Protein AF-B3SEN7-F1 (afdb_monomer)

Solvent-accessible surface area (backbone atoms only — not comparable to full-atom values): 19399 Å² total; per-residue (Å²): 117,46,40,30,26,32,48,42,78,46,77,48,80,46,79,55,97,94,40,78,49,44,39,40,34,33,37,35,24,83,62,35,46,72,67,45,46,48,50,36,53,53,52,49,51,54,52,29,54,77,57,69,62,62,43,35,40,34,51,28,28,64,99,47,55,49,70,70,64,54,64,73,35,88,87,54,85,45,80,36,90,50,53,73,87,76,94,72,83,87,79,84,85,88,82,61,77,74,45,24,33,40,24,46,44,91,91,61,65,42,78,40,85,50,67,71,43,56,80,69,40,38,29,39,29,21,35,37,41,39,58,55,57,39,34,37,40,37,40,24,76,66,34,49,71,66,16,52,55,49,47,54,52,49,55,47,44,51,20,45,69,79,41,69,56,67,31,46,79,42,79,37,46,77,95,52,92,74,60,62,65,55,27,48,74,48,71,64,59,60,79,90,59,43,40,53,45,83,79,55,77,82,76,72,65,72,70,72,57,52,45,40,30,44,38,41,52,87,86,77,52,84,43,81,45,77,54,81,71,76,80,43,44,53,85,73,63,51,49,59,30,32,31,40,40,36,48,74,56,55,42,35,36,32,40,35,21,77,62,33,52,71,67,56,65,71,40,44,68,57,51,51,51,52,47,33,60,75,71,69,34,61,92,60,44,31,40,35,41,31,35,61,95,56,68,49,74,79,65,52,70,69,32,83,54,73,80,89,70,86,76,86,73,86,72,84,90,74,81,94,77,82,94,73,85,84,80,85,78,84,84,129

Mean predicted aligned error: 15.46 Å

Radius of gyration: 22.1 Å; Cα contacts (8 Å, |Δi|>4): 556; chains: 1; bounding box: 64×53×53 Å

Foldseek 3Di:
DEELQAKDWDWDWDADPNDIAIEIEIEHHVNHDPVRSVVSLVVSLVVCVVVVVRYKYKYHYVVLGDPVVQVVPPPGDDYDYDDPDDPDDDDDPQDDDWWKWWWDDDPDTDIDTDQLALLVAELATWMWICPRLEIEIEHRANYDPVRSVVSVVVSVCCCCPVVVVRHDYHYHYPPDDDCQVVCVSSPRDDPVSHHYPVNDDPDPVQLVPWWKWWWDCVVVRTDIHTDPDPDAAPVVDDLATWMWTDRPLQEIEIEHHPNYDPCRSSCSVVVVQVVCVVVVHDNSRMYMYAYDVRDDPVVCVSHDDDDPDPDPDDDDDDDDDDPDDDDDDDDD

Organism: Trichoplax adhaerens (NCBI:txid10228)

Secondary structure (DSSP, 8-state):
-EETT-EEEEEEEEEETTEEEEEEEEEE-TT--HHHHHHHHHHHHHHHHHTTT-SEEEEEETT---HHHHHT-TT---EES--S--SS-PPPTT----EEEEEE-SSS-EEEEE-SSGGG-BTTSEEEEEETTEEEEEE-TT--HHHHHHHHHHHHHIIIIISTT-SEEEEE-TTSS-THHHHHHHTS--GGGSBPGGGS-SSSGGGTTEEEEEEE-TTSS-EEEEE--SS--GGGS-TTSEEEEEETTTEEEEEE-TT--HHHHHHHHHHHHHHHHHTT--TT-EEEEEETT---HHHHTTSS---------PPPP---------------

Nearest PDB structures (foldseek):
  5a1k-assembly2_B  TM=5.837E-01  e=8.366E-34  Homo sapiens
  8vkh-assembly1_G  TM=3.901E-01  e=1.152E-34  Homo sapiens
  8viz-assembly1_G  TM=3.725E-01  e=1.248E-35  Homo sapiens
  1j72-assembly1_A  TM=3.381E-01  e=2.020E-32  Homo sapiens
  7c2h-assembly1_G  TM=4.185E-01  e=7.754E-15  Candidatus Thorarchaeota archaeon SMTZ1-83

InterPro domains:
  IPR007122 Villin/Gelsolin [PR00597] (23-41)
  IPR007122 Villin/Gelsolin [PR00597] (56-76)
  IPR007122 Villin/Gelsolin [PR00597] (109-129)
  IPR007122 Villin/Gelsolin [PR00597] (235-257)
  IPR007122 Villin/Gelsolin [PR00597] (264-283)
  IPR007122 Villin/Gelsolin [PTHR11977] (1-309)
  IPR007122 Villin/Gelsolin [SM00262] (1-76)
  IPR007122 Villin/Gelsolin [SM00262] (96-189)
  IPR007122 Villin/Gelsolin [SM00262] (211-306)
  IPR007123 Gelsolin-like domain [PF00626] (2-70)
  IPR007123 Gelsolin-like domain [PF00626] (114-179)
  IPR007123 Gelsolin-like domain [PF00626] (225-299)
  IPR023827 Peptidase S8, subtilisin, Asp-active site [PS00136] (169-179)
  IPR029006 ADF-H/Gelsolin-like domain superfamily [G3DSA:3.40.20.10] (1-96)
  IPR029006 ADF-H/Gelsolin-like domain superfamily [G3DSA:3.40.20.10] (97-195)
  IPR029006 ADF-H/Gelsolin-like domain superfamily [G3DSA:3.40.20.10] (202-315)

pLDDT: mean 76.21, std 17.95, range [24.56, 96.25]

Structure (mmCIF, N/CA/C/O backbone):
data_AF-B3SEN7-F1
#
_entry.id   AF-B3SEN7-F1
#
loop_
_atom_site.group_PDB
_atom_site.id
_atom_site.type_symbol
_atom_site.label_atom_id
_atom_site.label_alt_id
_atom_site.label_comp_id
_atom_site.label_asym_id
_atom_site.label_entity_id
_atom_site.label_seq_id
_atom_site.pdbx_PDB_ins_code
_atom_site.Cartn_x
_atom_site.Cartn_y
_atom_site.Cartn_z
_atom_site.occupancy
_atom_site.B_iso_or_equiv
_atom_site.auth_seq_id
_atom_site.auth_comp_id
_atom_site.auth_asym_id
_atom_site.auth_atom_id
_atom_site.pdbx_PDB_model_num
ATOM 1 N N . LYS A 1 1 ? -13.254 4.290 -13.357 1.00 61.66 1 LYS A N 1
ATOM 2 C CA . LYS A 1 1 ? -12.376 5.106 -14.226 1.00 61.66 1 LYS A CA 1
ATOM 3 C C . LYS A 1 1 ? -11.726 6.107 -13.297 1.00 61.66 1 LYS A C 1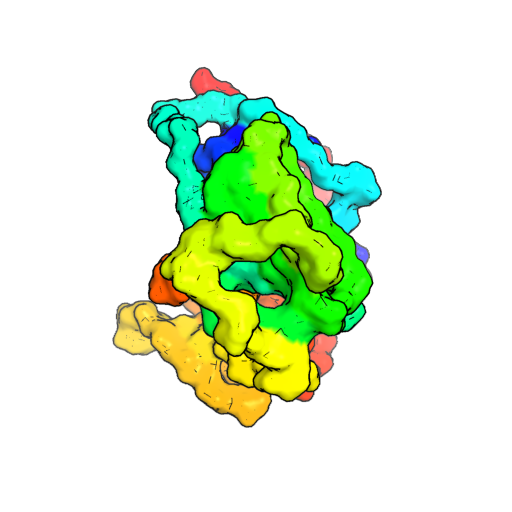
ATOM 5 O O . LYS A 1 1 ? -12.476 6.678 -12.518 1.00 61.66 1 LYS A O 1
ATOM 10 N N . PHE A 1 2 ? -10.409 6.234 -13.335 1.00 74.12 2 PHE A N 1
ATOM 11 C CA . PHE A 1 2 ? -9.639 7.106 -12.450 1.00 74.12 2 PHE A CA 1
ATOM 12 C C . PHE A 1 2 ? -8.657 7.891 -13.304 1.00 74.12 2 PHE A C 1
ATOM 14 O O . PHE A 1 2 ? -8.024 7.305 -14.181 1.00 74.12 2 PHE A O 1
ATOM 21 N N . HIS A 1 3 ? -8.576 9.194 -13.092 1.00 75.81 3 HIS A N 1
ATOM 22 C CA . HIS A 1 3 ? -7.588 10.038 -13.743 1.00 75.81 3 HIS A CA 1
ATOM 23 C C . HIS A 1 3 ? -6.258 9.932 -12.991 1.00 75.81 3 HIS A C 1
ATOM 25 O O . HIS A 1 3 ? -6.241 10.027 -11.767 1.00 75.81 3 HIS A O 1
ATOM 31 N N . ASN A 1 4 ? -5.155 9.686 -13.699 1.00 76.06 4 ASN A N 1
ATOM 32 C CA . ASN A 1 4 ? -3.843 9.497 -13.071 1.00 76.06 4 ASN A CA 1
ATOM 33 C C . ASN A 1 4 ? -3.279 10.787 -12.460 1.00 76.06 4 ASN A C 1
ATOM 35 O O . ASN A 1 4 ? -2.351 10.729 -11.655 1.00 76.06 4 ASN A O 1
ATOM 39 N N . GLY A 1 5 ? -3.813 11.941 -12.854 1.00 79.12 5 GLY A N 1
ATOM 40 C CA . GLY A 1 5 ? -3.498 13.248 -12.298 1.00 79.12 5 GLY A CA 1
ATOM 41 C C . GLY A 1 5 ? -4.293 13.616 -11.053 1.00 79.12 5 GLY A C 1
ATOM 42 O O . GLY A 1 5 ? -3.976 14.650 -10.501 1.00 79.12 5 GLY A O 1
ATOM 43 N N . ASP A 1 6 ? -5.253 12.797 -10.606 1.00 85.50 6 ASP A N 1
ATOM 44 C CA . ASP A 1 6 ? -6.178 13.141 -9.517 1.00 85.50 6 ASP A CA 1
ATOM 45 C C . ASP A 1 6 ? -6.043 12.197 -8.306 1.00 85.50 6 ASP A C 1
ATOM 47 O O . ASP A 1 6 ? -5.509 11.084 -8.391 1.00 85.50 6 ASP A O 1
ATOM 51 N N . SER A 1 7 ? -6.651 12.601 -7.188 1.00 92.62 7 SER A N 1
ATOM 52 C CA . SER A 1 7 ? -6.902 11.757 -6.015 1.00 92.62 7 SER A CA 1
ATOM 53 C C . SER A 1 7 ? -8.405 11.538 -5.784 1.00 92.62 7 SER A C 1
ATOM 55 O O . SER A 1 7 ? -9.220 12.435 -5.985 1.00 92.62 7 SER A O 1
ATOM 57 N N . TYR A 1 8 ? -8.796 10.341 -5.336 1.00 93.19 8 TYR A N 1
ATOM 58 C CA . TYR A 1 8 ? -10.201 9.938 -5.171 1.00 93.19 8 TYR A CA 1
ATOM 59 C C . TYR A 1 8 ? -10.463 9.360 -3.786 1.00 93.19 8 TYR A C 1
ATOM 61 O O . TYR A 1 8 ? -9.606 8.694 -3.219 1.00 93.19 8 TYR A O 1
ATOM 69 N N . ILE A 1 9 ? -11.689 9.510 -3.282 1.00 96.12 9 ILE A N 1
ATOM 70 C CA . ILE A 1 9 ? -12.173 8.803 -2.087 1.00 96.12 9 ILE A CA 1
ATOM 71 C C . ILE A 1 9 ? -13.334 7.899 -2.497 1.00 96.12 9 ILE A C 1
ATOM 73 O O . ILE A 1 9 ? -14.293 8.332 -3.133 1.00 96.12 9 ILE A O 1
ATOM 77 N N . CYS A 1 10 ? -13.244 6.624 -2.139 1.00 95.00 10 CYS A N 1
ATOM 78 C CA . CYS A 1 10 ? -14.209 5.581 -2.450 1.00 95.00 10 CYS A CA 1
ATOM 79 C C . CYS A 1 10 ? -14.701 4.939 -1.152 1.00 95.00 10 CYS A C 1
ATOM 81 O O . CYS A 1 10 ? -13.933 4.289 -0.446 1.00 95.00 10 CYS A O 1
ATOM 83 N N . LEU A 1 11 ? -15.996 5.066 -0.860 1.00 95.69 11 LEU A N 1
ATOM 84 C CA . LEU A 1 11 ? -16.620 4.421 0.292 1.00 95.69 11 LEU A CA 1
ATOM 85 C C . LEU A 1 11 ? -17.383 3.163 -0.138 1.00 95.69 11 LEU A C 1
ATOM 87 O O . LEU A 1 11 ? -18.357 3.234 -0.888 1.00 95.69 11 LEU A O 1
ATOM 91 N N . SER A 1 12 ? -16.990 2.009 0.396 1.00 93.69 12 SER A N 1
ATOM 92 C CA . SER A 1 12 ? -17.755 0.765 0.297 1.00 93.69 12 SER A CA 1
ATOM 93 C C . SER A 1 12 ? -18.569 0.566 1.573 1.00 93.69 12 SER A C 1
ATOM 95 O O . SER A 1 12 ? -18.017 0.486 2.668 1.00 93.69 12 SER A O 1
ATOM 97 N N . THR A 1 13 ? -19.890 0.445 1.430 1.00 92.75 13 THR A N 1
ATOM 98 C CA . THR A 1 13 ? -20.811 0.152 2.537 1.00 92.75 13 THR A CA 1
ATOM 99 C C . THR A 1 13 ? -21.379 -1.251 2.377 1.00 92.75 13 THR A C 1
ATOM 101 O O . THR A 1 13 ? -21.951 -1.585 1.338 1.00 92.75 13 THR A O 1
ATOM 104 N N . LYS A 1 14 ? -21.271 -2.075 3.419 1.00 88.25 14 LYS A N 1
ATOM 105 C CA . LYS A 1 14 ? -21.885 -3.409 3.477 1.00 88.25 14 LYS A CA 1
ATOM 106 C C . LYS A 1 14 ? -22.870 -3.474 4.633 1.00 88.25 14 LYS A C 1
ATOM 108 O O . LYS A 1 14 ? -22.601 -2.953 5.709 1.00 88.25 14 LYS A O 1
ATOM 113 N N . LYS A 1 15 ? -24.005 -4.140 4.412 1.00 89.50 15 LYS A N 1
ATOM 114 C CA . LYS A 1 15 ? -25.014 -4.406 5.442 1.00 89.50 15 LYS A CA 1
ATOM 115 C C . LYS A 1 15 ? -25.025 -5.895 5.770 1.00 89.50 15 LYS A C 1
ATOM 117 O O . LYS A 1 15 ? -25.285 -6.711 4.890 1.00 89.50 15 LYS A O 1
ATOM 122 N N . GLN A 1 16 ? -24.790 -6.244 7.030 1.00 82.06 16 GLN A N 1
ATOM 123 C CA . GLN A 1 16 ? -24.867 -7.616 7.533 1.00 82.06 16 GLN A CA 1
ATOM 124 C C . GLN A 1 16 ? -25.592 -7.619 8.881 1.00 82.06 16 GLN A C 1
ATOM 126 O O . GLN A 1 16 ? -25.258 -6.833 9.760 1.00 82.06 16 GLN A O 1
ATOM 131 N N . ASN A 1 17 ? -26.607 -8.474 9.049 1.00 81.88 17 ASN A N 1
ATOM 132 C CA . ASN A 1 17 ? -27.386 -8.594 10.295 1.00 81.88 17 ASN A CA 1
ATOM 133 C C . ASN A 1 17 ? -27.889 -7.243 10.847 1.00 81.88 17 ASN A C 1
ATOM 135 O O . ASN A 1 17 ? -27.812 -6.974 12.041 1.00 81.88 17 ASN A O 1
ATOM 139 N N . ASN A 1 18 ? -28.382 -6.373 9.958 1.00 83.06 18 ASN A N 1
ATOM 140 C CA . ASN A 1 18 ? -28.825 -5.006 10.270 1.00 83.06 18 ASN A CA 1
ATOM 141 C C . ASN A 1 18 ? -27.743 -4.041 10.799 1.00 83.06 18 ASN A C 1
ATOM 143 O O . ASN A 1 18 ? -28.067 -2.904 11.131 1.00 83.06 18 ASN A O 1
ATOM 147 N N . LYS A 1 19 ? -26.472 -4.449 10.796 1.00 81.69 19 LYS A N 1
ATOM 148 C CA . LYS A 1 19 ? -25.312 -3.598 11.066 1.00 81.69 19 LYS A CA 1
ATOM 149 C C . LYS A 1 19 ? -24.664 -3.172 9.748 1.00 81.69 19 LYS A C 1
ATOM 151 O O . LYS A 1 19 ? -24.614 -3.951 8.793 1.00 81.69 19 LYS A O 1
ATOM 156 N N . LEU A 1 20 ? -24.195 -1.930 9.694 1.00 88.56 20 LEU A N 1
ATOM 157 C CA . LEU A 1 20 ? -23.397 -1.419 8.585 1.00 88.56 20 LEU A CA 1
ATOM 158 C C . LEU A 1 20 ? -21.909 -1.554 8.918 1.00 88.56 20 LEU A C 1
ATOM 160 O O . LEU A 1 20 ? -21.507 -1.397 10.070 1.00 88.56 20 LEU A O 1
ATOM 164 N N . SER A 1 21 ? -21.111 -1.866 7.906 1.00 86.50 21 SER A N 1
ATOM 165 C CA . SER A 1 21 ? -19.651 -1.835 7.955 1.00 86.50 21 SER A CA 1
ATOM 166 C C . SER A 1 21 ? -19.134 -1.061 6.754 1.00 86.50 21 SER A C 1
ATOM 168 O O . SER A 1 21 ? -19.665 -1.222 5.648 1.00 86.50 21 SER A O 1
ATOM 170 N N . TRP A 1 22 ? -18.084 -0.280 6.970 1.00 93.12 22 TRP A N 1
ATOM 171 C CA . TRP A 1 22 ? -17.554 0.652 5.987 1.00 93.12 22 TRP A CA 1
ATOM 172 C C . TRP A 1 22 ? -16.078 0.394 5.726 1.00 93.12 22 TRP A C 1
ATOM 174 O O . TRP A 1 22 ? -15.307 0.125 6.645 1.00 93.12 22 TRP A O 1
ATOM 184 N N . ASP A 1 23 ? -15.705 0.509 4.461 1.00 93.44 23 ASP A N 1
ATOM 185 C CA . ASP A 1 23 ? -14.326 0.534 4.003 1.00 93.44 23 ASP A CA 1
ATOM 186 C C . ASP A 1 23 ? -14.128 1.841 3.226 1.00 93.44 23 ASP A C 1
ATOM 188 O O . ASP A 1 23 ? -14.798 2.046 2.208 1.00 93.44 23 ASP A O 1
ATOM 192 N N . ILE A 1 24 ? -13.257 2.730 3.709 1.00 96.25 24 ILE A N 1
ATOM 193 C CA . ILE A 1 24 ? -12.899 3.971 3.012 1.00 96.25 24 ILE A CA 1
ATOM 194 C C . ILE A 1 24 ? -11.560 3.756 2.319 1.00 96.25 24 ILE A C 1
ATOM 196 O O . ILE A 1 24 ? -10.556 3.472 2.962 1.00 96.25 24 ILE A O 1
ATOM 200 N N . HIS A 1 25 ? -11.538 3.906 1.006 1.00 95.88 25 HIS A N 1
ATOM 201 C CA . HIS A 1 25 ? -10.328 3.834 0.202 1.00 95.88 25 HIS A CA 1
ATOM 202 C C . HIS A 1 25 ? -10.030 5.232 -0.320 1.00 95.88 25 HIS A C 1
ATOM 204 O O . HIS A 1 25 ? -10.888 5.807 -0.988 1.00 95.88 25 HIS A O 1
ATOM 210 N N . PHE A 1 26 ? -8.846 5.773 -0.058 1.00 95.50 26 PHE A N 1
ATOM 211 C CA . PHE A 1 26 ? -8.380 6.954 -0.777 1.00 95.50 26 PHE A CA 1
ATOM 212 C C . PHE A 1 26 ? -7.305 6.535 -1.762 1.00 95.50 26 PHE A C 1
ATOM 214 O O . PHE A 1 26 ? -6.301 5.926 -1.397 1.00 95.50 26 PHE A O 1
ATOM 221 N N . TRP A 1 27 ? -7.585 6.799 -3.028 1.00 94.00 27 TRP A N 1
ATOM 222 C CA . TRP A 1 27 ? -6.777 6.401 -4.160 1.00 94.00 27 TRP A CA 1
ATOM 223 C C . TRP A 1 27 ? -5.981 7.595 -4.659 1.00 94.00 27 TRP A C 1
ATOM 225 O O . TRP A 1 27 ? -6.553 8.666 -4.863 1.00 94.00 27 TRP A O 1
ATOM 235 N N . LEU A 1 28 ? -4.680 7.405 -4.844 1.00 91.62 28 LEU A N 1
ATOM 236 C CA . LEU A 1 28 ? -3.752 8.433 -5.295 1.00 91.62 28 LEU A CA 1
ATOM 237 C C . LEU A 1 28 ? -3.238 8.069 -6.688 1.00 91.62 28 LEU A C 1
ATOM 239 O O . LEU A 1 28 ? -2.615 7.014 -6.865 1.00 91.62 28 LEU A O 1
ATOM 243 N N . GLY A 1 29 ? -3.501 8.944 -7.657 1.00 83.38 29 GLY A N 1
ATOM 244 C CA . GLY A 1 29 ? -2.992 8.807 -9.015 1.00 83.38 29 GLY A CA 1
ATOM 245 C C . GLY A 1 29 ? -1.475 8.916 -9.073 1.00 83.38 29 GLY A C 1
ATOM 246 O O . GLY A 1 29 ? -0.849 9.575 -8.247 1.00 83.38 29 GLY A O 1
ATOM 247 N N . GLU A 1 30 ? -0.865 8.278 -10.067 1.00 81.44 30 GLU A N 1
ATOM 248 C CA . GLU A 1 30 ? 0.593 8.274 -10.254 1.00 81.44 30 GLU A CA 1
ATOM 249 C C . GLU A 1 30 ? 1.179 9.690 -10.381 1.00 81.44 30 GLU A C 1
ATOM 251 O O . GLU A 1 30 ? 2.304 9.952 -9.958 1.00 81.44 30 GLU A O 1
ATOM 256 N N . THR A 1 31 ? 0.402 10.611 -10.953 1.00 78.69 31 THR A N 1
ATOM 257 C CA . THR A 1 31 ? 0.787 12.006 -11.190 1.00 78.69 31 THR A CA 1
ATOM 258 C C . THR A 1 31 ? -0.021 13.007 -10.365 1.00 78.69 31 THR A C 1
ATOM 260 O O . THR A 1 31 ? 0.074 14.202 -10.640 1.00 78.69 31 THR A O 1
ATOM 263 N N . THR A 1 32 ? -0.795 12.546 -9.371 1.00 85.56 32 THR A N 1
ATOM 264 C CA . THR A 1 32 ? -1.547 13.446 -8.482 1.00 85.56 32 THR A CA 1
ATOM 265 C C . THR A 1 32 ? -0.604 14.370 -7.728 1.00 85.56 32 THR A C 1
ATOM 267 O O . THR A 1 32 ? 0.513 13.990 -7.347 1.00 85.56 32 THR A O 1
ATOM 270 N N . SER A 1 33 ? -1.035 15.610 -7.536 1.00 80.50 33 SER A N 1
ATOM 271 C CA . SER A 1 33 ? -0.226 16.596 -6.838 1.00 80.50 33 SER A CA 1
ATOM 272 C C . SER A 1 33 ? -0.237 16.353 -5.323 1.00 80.50 33 SER A C 1
ATOM 274 O O . SER A 1 33 ? -1.089 15.660 -4.762 1.00 80.50 33 SER A O 1
ATOM 276 N N . GLN A 1 34 ? 0.747 16.923 -4.623 1.00 79.38 34 GLN A N 1
ATOM 277 C CA . GLN A 1 34 ? 0.864 16.756 -3.173 1.00 79.38 34 GLN A CA 1
ATOM 278 C C . GLN A 1 34 ? -0.336 17.356 -2.420 1.00 79.38 34 GLN A C 1
ATOM 280 O O . GLN A 1 34 ? -0.755 16.805 -1.403 1.00 79.38 34 GLN A O 1
ATOM 285 N N . ASP A 1 35 ? -0.880 18.472 -2.906 1.00 77.75 35 ASP A N 1
ATOM 286 C CA . ASP A 1 35 ? -2.074 19.109 -2.354 1.00 77.75 35 ASP A CA 1
ATOM 287 C C . ASP A 1 35 ? -3.313 18.224 -2.516 1.00 77.75 35 ASP A C 1
ATOM 289 O O . ASP A 1 35 ? -4.020 18.009 -1.536 1.00 77.75 35 ASP A O 1
ATOM 293 N N . GLU A 1 36 ? -3.534 17.623 -3.685 1.00 83.00 36 GLU A N 1
ATOM 294 C CA . GLU A 1 36 ? -4.656 16.704 -3.901 1.00 83.00 36 GLU A CA 1
ATOM 295 C C . GLU A 1 36 ? -4.549 15.441 -3.049 1.00 83.00 36 GLU A C 1
ATOM 297 O O . GLU A 1 36 ? -5.525 15.041 -2.408 1.00 83.00 36 GLU A O 1
ATOM 302 N N . ALA A 1 37 ? -3.356 14.843 -2.976 1.00 86.62 37 ALA A N 1
ATOM 303 C CA . ALA A 1 37 ? -3.111 13.695 -2.112 1.00 86.62 37 ALA A CA 1
ATOM 304 C C . ALA A 1 37 ? -3.345 14.041 -0.632 1.00 86.62 37 ALA A C 1
ATOM 306 O O . ALA A 1 37 ? -3.957 13.263 0.107 1.00 86.62 37 ALA A O 1
ATOM 307 N N . GLY A 1 38 ? -2.897 15.226 -0.203 1.00 86.06 38 GLY A N 1
ATOM 308 C CA . GLY A 1 38 ? -3.128 15.746 1.143 1.00 86.06 38 GLY A CA 1
ATOM 309 C C . GLY A 1 38 ? -4.611 15.977 1.434 1.00 86.06 38 GLY A C 1
ATOM 310 O O . GLY A 1 38 ? -5.098 15.578 2.493 1.00 86.06 38 GLY A O 1
ATOM 311 N N . VAL A 1 39 ? -5.353 16.549 0.483 1.00 87.50 39 VAL A N 1
ATOM 312 C CA . VAL A 1 39 ? -6.803 16.762 0.593 1.00 87.50 39 VAL A CA 1
ATOM 313 C C . VAL A 1 39 ? -7.545 15.430 0.663 1.00 87.50 39 VAL A C 1
ATOM 315 O O . VAL A 1 39 ? -8.417 15.280 1.517 1.00 87.50 39 VAL A O 1
ATOM 318 N N . ALA A 1 40 ? -7.194 14.441 -0.161 1.00 90.19 40 ALA A N 1
ATOM 319 C CA . ALA A 1 40 ? -7.824 13.122 -0.123 1.00 90.19 40 ALA A CA 1
ATOM 320 C C . ALA A 1 40 ? -7.597 12.408 1.220 1.00 90.19 40 ALA A C 1
ATOM 322 O O . ALA A 1 40 ? -8.535 11.825 1.774 1.00 90.19 40 ALA A O 1
ATOM 323 N N . ALA A 1 41 ? -6.388 12.503 1.782 1.00 86.81 41 ALA A N 1
ATOM 324 C CA . ALA A 1 41 ? -6.088 11.978 3.112 1.00 86.81 41 ALA A CA 1
ATOM 325 C C . ALA A 1 41 ? -6.885 12.713 4.206 1.00 86.81 41 ALA A C 1
ATOM 327 O O . ALA A 1 41 ? -7.559 12.074 5.013 1.00 86.81 41 ALA A O 1
ATOM 328 N N . TYR A 1 42 ? -6.885 14.049 4.195 1.00 86.94 42 TYR A N 1
ATOM 329 C CA . TYR A 1 42 ? -7.623 14.865 5.165 1.00 86.94 42 TYR A CA 1
ATOM 330 C C . TYR A 1 42 ? -9.135 14.596 5.123 1.00 86.94 42 TYR A C 1
ATOM 332 O O . TYR A 1 42 ? -9.761 14.339 6.150 1.00 86.94 42 TYR A O 1
ATOM 340 N N . LYS A 1 43 ? -9.724 14.570 3.924 1.00 92.00 43 LYS A N 1
ATOM 341 C CA . LYS A 1 43 ? -11.151 14.279 3.725 1.00 92.00 43 LYS A CA 1
ATOM 342 C C . LYS A 1 43 ? -11.525 12.844 4.091 1.00 92.00 43 LYS A C 1
ATOM 344 O O . LYS A 1 43 ? -12.661 12.596 4.483 1.00 92.00 43 LYS A O 1
ATOM 349 N N . THR A 1 44 ? -10.583 11.907 4.012 1.00 92.38 44 THR A N 1
ATOM 350 C CA . THR A 1 44 ? -10.789 10.534 4.494 1.00 92.38 44 THR A CA 1
ATOM 351 C C . THR A 1 44 ? -10.917 10.486 6.010 1.00 92.38 44 THR A C 1
ATOM 353 O O . THR A 1 44 ? -11.794 9.786 6.513 1.00 92.38 44 THR A O 1
ATOM 356 N N . VAL A 1 45 ? -10.101 11.259 6.732 1.00 87.81 45 VAL A N 1
ATOM 357 C CA . VAL A 1 45 ? -10.215 11.398 8.192 1.00 87.81 45 VAL A CA 1
ATOM 358 C C . VAL A 1 45 ? -11.546 12.048 8.570 1.00 87.81 45 VAL A C 1
ATOM 360 O O . VAL A 1 45 ? -12.258 11.515 9.415 1.00 87.81 45 VAL A O 1
ATOM 363 N N . GLU A 1 46 ? -11.940 13.130 7.894 1.00 89.88 46 GLU A N 1
ATOM 364 C CA . GLU A 1 46 ? -13.235 13.787 8.136 1.00 89.88 46 GLU A CA 1
ATOM 365 C C . GLU A 1 46 ? -14.414 12.818 7.911 1.00 89.88 46 GLU A C 1
ATOM 367 O O . GLU A 1 46 ? -15.344 12.747 8.716 1.00 89.88 46 GLU A O 1
ATOM 372 N N . LEU A 1 47 ? -14.362 12.004 6.849 1.00 91.81 47 LEU A N 1
ATOM 373 C CA . LEU A 1 47 ? -15.374 10.979 6.582 1.00 91.81 47 LEU A CA 1
ATOM 374 C C . LEU A 1 47 ? -15.380 9.856 7.638 1.00 91.81 47 LEU A C 1
ATOM 376 O O . LEU A 1 47 ? -16.453 9.365 7.993 1.00 91.81 47 LEU A O 1
ATOM 380 N N . ASP A 1 48 ? -14.215 9.443 8.141 1.00 88.00 48 ASP A N 1
ATOM 381 C CA . ASP A 1 48 ? -14.090 8.465 9.233 1.00 88.00 48 ASP A CA 1
ATOM 382 C C . ASP A 1 48 ? -14.771 8.968 10.508 1.00 88.00 48 ASP A C 1
ATOM 384 O O . ASP A 1 48 ? -15.566 8.242 11.109 1.00 88.00 48 ASP A O 1
ATOM 388 N N . GLU A 1 49 ? -14.523 10.225 10.878 1.00 87.75 49 GLU A N 1
ATOM 389 C CA . GLU A 1 49 ? -15.123 10.879 12.045 1.00 87.75 49 GLU A CA 1
ATOM 390 C C . GLU A 1 49 ? -16.648 10.977 11.921 1.00 87.75 49 GLU A C 1
ATOM 392 O O . GLU A 1 49 ? -17.369 10.616 12.857 1.00 87.75 49 GLU A O 1
ATOM 397 N N . LEU A 1 50 ? -17.159 11.362 10.745 1.00 89.25 50 LEU A N 1
ATOM 398 C CA . LEU A 1 50 ? -18.600 11.389 10.459 1.00 89.25 50 LEU A CA 1
ATOM 399 C C . LEU A 1 50 ? -19.258 10.005 10.577 1.00 89.25 50 LEU A C 1
ATOM 401 O O . LEU A 1 50 ? -20.438 9.900 10.919 1.00 89.25 50 LEU A O 1
ATOM 405 N N . LEU A 1 51 ? -18.499 8.937 10.321 1.00 88.25 51 LEU A N 1
ATOM 406 C CA . LEU A 1 51 ? -18.930 7.545 10.475 1.00 88.25 51 LEU A CA 1
ATOM 407 C C . LEU A 1 51 ? -18.575 6.963 11.856 1.00 88.25 51 LEU A C 1
ATOM 409 O O . LEU A 1 51 ? -18.631 5.746 12.058 1.00 88.25 51 LEU A O 1
ATOM 413 N N . GLY A 1 52 ? -18.236 7.823 12.821 1.00 84.12 52 GLY A N 1
ATOM 414 C CA . GLY A 1 52 ? -17.985 7.456 14.213 1.00 84.12 52 GLY A CA 1
ATOM 415 C C . GLY A 1 52 ? -16.704 6.648 14.416 1.00 84.12 52 GLY A C 1
ATOM 416 O O . GLY A 1 52 ? -16.664 5.795 15.302 1.00 84.12 52 GLY A O 1
ATOM 417 N N . GLY A 1 53 ? -15.699 6.840 13.560 1.00 81.94 53 GLY A N 1
ATOM 418 C CA . GLY A 1 53 ? -14.397 6.170 13.637 1.00 81.94 53 GLY A CA 1
ATOM 419 C C . GLY A 1 53 ? -14.443 4.657 13.415 1.00 81.94 53 GLY A C 1
ATOM 420 O O . GLY A 1 53 ? -13.485 3.961 13.727 1.00 81.94 53 GLY A O 1
ATOM 421 N N . SER A 1 54 ? -15.577 4.138 12.936 1.00 84.38 54 SER A N 1
ATOM 422 C CA . SER A 1 54 ? -15.814 2.714 12.672 1.00 84.38 54 SER A CA 1
ATOM 423 C C . SER A 1 54 ? -15.277 2.167 11.332 1.00 84.38 54 SER A C 1
ATOM 425 O O . SER A 1 54 ? -15.136 0.944 11.227 1.00 84.38 54 SER A O 1
ATOM 427 N N . PRO A 1 55 ? -15.043 2.974 10.276 1.00 90.75 55 PRO A N 1
ATOM 428 C CA . PRO A 1 55 ? -14.507 2.461 9.016 1.00 90.75 55 PRO A CA 1
ATOM 429 C C . PRO A 1 55 ? -13.073 1.914 9.102 1.00 90.75 55 PRO A C 1
ATOM 431 O O . PRO A 1 55 ? -12.231 2.396 9.856 1.00 90.75 55 PRO A O 1
ATOM 434 N N . VAL A 1 56 ? -12.768 0.936 8.243 1.00 89.69 56 VAL A N 1
ATOM 435 C CA . VAL A 1 56 ? -11.380 0.555 7.924 1.00 89.69 56 VAL A CA 1
ATOM 436 C C . VAL A 1 56 ? -10.904 1.447 6.780 1.00 89.69 56 VAL A C 1
ATOM 438 O O . VAL A 1 56 ? -11.623 1.588 5.787 1.00 89.69 56 VAL A O 1
ATOM 441 N N . GLN A 1 57 ? -9.718 2.045 6.902 1.00 94.25 57 GLN A N 1
ATOM 442 C CA . GLN A 1 57 ? -9.185 2.955 5.883 1.00 94.25 57 GLN A CA 1
ATOM 443 C C . GLN A 1 57 ? -8.054 2.295 5.095 1.00 94.25 57 GLN A C 1
ATOM 445 O O . GLN A 1 57 ? -7.207 1.611 5.669 1.00 94.25 57 GLN A O 1
ATOM 450 N N . TYR A 1 58 ? -8.021 2.533 3.788 1.00 91.88 58 TYR A N 1
ATOM 451 C CA . TYR A 1 58 ? -7.028 1.978 2.875 1.00 91.88 58 TYR A CA 1
ATOM 452 C C . TYR A 1 58 ? -6.413 3.102 2.047 1.00 91.88 58 TYR A C 1
ATOM 454 O O . TYR A 1 58 ? -7.135 3.869 1.402 1.00 91.88 58 TYR A O 1
ATOM 462 N N . ARG A 1 59 ? -5.082 3.171 2.047 1.00 94.38 59 ARG A N 1
ATOM 463 C CA . ARG A 1 59 ? -4.317 3.993 1.109 1.00 94.38 59 ARG A CA 1
ATOM 464 C C . ARG A 1 59 ? -4.055 3.178 -0.147 1.00 94.38 59 ARG A C 1
ATOM 466 O O . ARG A 1 59 ? -3.280 2.224 -0.105 1.00 94.38 59 ARG A O 1
ATOM 473 N N . GLU A 1 60 ? -4.683 3.573 -1.243 1.00 91.00 60 GLU A N 1
ATOM 474 C CA . GLU A 1 60 ? -4.556 2.916 -2.540 1.00 91.00 60 GLU A CA 1
ATOM 475 C C . GLU A 1 60 ? -3.668 3.763 -3.452 1.00 91.00 60 GLU A C 1
ATOM 477 O O . GLU A 1 60 ? -3.888 4.961 -3.613 1.00 91.00 60 GLU A O 1
ATOM 482 N N . ILE A 1 61 ? -2.644 3.157 -4.040 1.00 84.88 61 ILE A N 1
ATOM 483 C CA . ILE A 1 61 ? -1.745 3.830 -4.980 1.00 84.88 61 ILE A CA 1
ATOM 484 C C . ILE A 1 61 ? -1.998 3.236 -6.357 1.00 84.88 61 ILE A C 1
ATOM 486 O O . ILE A 1 61 ? -2.122 2.015 -6.466 1.00 84.88 61 ILE A O 1
ATOM 490 N N . GLN A 1 62 ? -2.086 4.079 -7.390 1.00 80.50 62 GLN A N 1
ATOM 491 C CA . GLN A 1 62 ? -2.260 3.623 -8.770 1.00 80.50 62 GLN A CA 1
ATOM 492 C C . GLN A 1 62 ? -1.291 2.477 -9.106 1.00 80.50 62 GLN A C 1
ATOM 494 O O . GLN A 1 62 ? -0.105 2.558 -8.790 1.00 80.50 62 GLN A O 1
ATOM 499 N N . ASN A 1 63 ? -1.804 1.423 -9.752 1.00 75.06 63 ASN A N 1
ATOM 500 C CA . ASN A 1 63 ? -1.086 0.186 -10.117 1.00 75.06 63 ASN A CA 1
ATOM 501 C C . ASN A 1 63 ? -0.683 -0.722 -8.936 1.00 75.06 63 ASN A C 1
ATOM 503 O O . ASN A 1 63 ? -0.210 -1.841 -9.150 1.00 75.06 63 ASN A O 1
ATOM 507 N N . HIS A 1 64 ? -0.898 -0.281 -7.698 1.00 76.94 64 HIS A N 1
ATOM 508 C CA . HIS A 1 64 ? -0.568 -0.996 -6.465 1.00 76.94 64 HIS A CA 1
ATOM 509 C C . HIS A 1 64 ? -1.779 -1.107 -5.532 1.00 76.94 64 HIS A C 1
ATOM 511 O O . HIS A 1 64 ? -1.638 -1.193 -4.313 1.00 76.94 64 HIS A O 1
ATOM 517 N N . GLU A 1 65 ? -2.989 -1.098 -6.085 1.00 83.31 65 GLU A N 1
ATOM 518 C CA . GLU A 1 65 ? -4.202 -1.144 -5.286 1.00 83.31 65 GLU A CA 1
ATOM 519 C C . GLU A 1 65 ? -4.391 -2.497 -4.600 1.00 83.31 65 GLU A C 1
ATOM 521 O O . GLU A 1 65 ? -4.107 -3.579 -5.135 1.00 83.31 65 GLU A O 1
ATOM 526 N N . SER A 1 66 ? -4.973 -2.444 -3.408 1.00 78.94 66 SER A N 1
ATOM 527 C CA . SER A 1 66 ? -5.358 -3.617 -2.657 1.00 78.94 66 SER A CA 1
ATOM 528 C C . SER A 1 66 ? -6.337 -4.471 -3.463 1.00 78.94 66 SER A C 1
ATOM 530 O O . SER A 1 66 ? -7.229 -3.999 -4.178 1.00 78.94 66 SER A O 1
ATOM 532 N N . ARG A 1 67 ? -6.253 -5.791 -3.279 1.00 76.44 67 ARG A N 1
ATOM 533 C CA . ARG A 1 67 ? -7.221 -6.722 -3.886 1.00 76.44 67 ARG A CA 1
ATOM 534 C C . ARG A 1 67 ? -8.652 -6.400 -3.499 1.00 76.44 67 ARG A C 1
ATOM 536 O O . ARG A 1 67 ? -9.575 -6.679 -4.260 1.00 76.44 67 ARG A O 1
ATOM 543 N N . LYS A 1 68 ? -8.831 -5.852 -2.298 1.00 83.44 68 LYS A N 1
ATOM 544 C CA . LYS A 1 68 ? -10.133 -5.455 -1.792 1.00 83.44 68 LYS A CA 1
ATOM 545 C C . LYS A 1 68 ? -10.708 -4.321 -2.635 1.00 83.44 68 LYS A C 1
ATOM 547 O O . LYS A 1 68 ? -11.831 -4.471 -3.109 1.00 83.44 68 LYS A O 1
ATOM 552 N N . PHE A 1 69 ? -9.930 -3.275 -2.900 1.00 87.38 69 PHE A N 1
ATOM 553 C CA . PHE A 1 69 ? -10.333 -2.186 -3.786 1.00 87.38 69 PHE A CA 1
ATOM 554 C C . PHE A 1 69 ? -10.643 -2.682 -5.200 1.00 87.38 69 PHE A C 1
ATOM 556 O O . PHE A 1 69 ? -11.740 -2.459 -5.715 1.00 87.38 69 PHE A O 1
ATOM 563 N N . LEU A 1 70 ? -9.726 -3.451 -5.795 1.00 78.19 70 LEU A N 1
ATOM 564 C CA . LEU A 1 70 ? -9.904 -4.005 -7.141 1.00 78.19 70 LEU A CA 1
ATOM 565 C C . LEU A 1 70 ? -11.155 -4.894 -7.248 1.00 78.19 70 LEU A C 1
ATOM 567 O O . LEU A 1 70 ? -11.835 -4.881 -8.274 1.00 78.19 70 LEU A O 1
ATOM 571 N N . SER A 1 71 ? -11.517 -5.618 -6.179 1.00 81.94 71 SER A N 1
ATOM 572 C CA . SER A 1 71 ? -12.699 -6.493 -6.160 1.00 81.94 71 SER A CA 1
ATOM 573 C C . SER A 1 71 ? -14.029 -5.757 -6.363 1.00 81.94 71 SER A C 1
ATOM 575 O O . SER A 1 71 ? -15.011 -6.377 -6.779 1.00 81.94 71 SER A O 1
ATOM 577 N N . TYR A 1 72 ? -14.082 -4.445 -6.108 1.00 84.81 72 TYR A N 1
ATOM 578 C CA . TYR A 1 72 ? -15.292 -3.648 -6.319 1.00 84.81 72 TYR A CA 1
ATOM 579 C C . TYR A 1 72 ? -15.563 -3.372 -7.801 1.00 84.81 72 TYR A C 1
ATOM 581 O O . TYR A 1 72 ? -16.714 -3.184 -8.203 1.00 84.81 72 TYR A O 1
ATOM 589 N N . PHE A 1 73 ? -14.527 -3.405 -8.639 1.00 77.81 73 PHE A N 1
ATOM 590 C CA . PHE A 1 73 ? -14.611 -3.074 -10.055 1.00 77.81 73 PHE A CA 1
ATOM 591 C C . PHE A 1 73 ? -14.568 -4.353 -10.895 1.00 77.81 73 PHE A C 1
ATOM 593 O O . PHE A 1 73 ? -13.528 -4.749 -11.408 1.00 77.81 73 PHE A O 1
ATOM 600 N N . LYS A 1 74 ? -15.725 -5.006 -11.082 1.00 63.41 74 LYS A N 1
ATOM 601 C CA . LYS A 1 74 ? -15.835 -6.295 -11.808 1.00 63.41 74 LYS A CA 1
ATOM 602 C C . LYS A 1 74 ? -15.257 -6.290 -13.230 1.00 63.41 74 LYS A C 1
ATOM 604 O O . LYS A 1 74 ? -14.903 -7.342 -13.745 1.00 63.41 74 LYS A O 1
ATOM 609 N N . GLN A 1 75 ? -15.207 -5.123 -13.871 1.00 49.88 75 GLN A N 1
ATOM 610 C CA . GLN A 1 75 ? -14.662 -4.934 -15.222 1.00 49.88 75 GLN A CA 1
ATOM 611 C C . GLN A 1 75 ? -13.210 -4.423 -15.211 1.00 49.88 75 GLN A C 1
ATOM 613 O O . GLN A 1 75 ? -12.703 -4.002 -16.251 1.00 49.88 75 GLN A O 1
ATOM 618 N N . GLY A 1 76 ? -12.567 -4.425 -14.043 1.00 47.56 76 GLY A N 1
ATOM 619 C CA . GLY A 1 76 ? -11.263 -3.825 -13.812 1.00 47.56 76 GLY A CA 1
ATOM 620 C C . GLY A 1 76 ? -11.324 -2.314 -13.592 1.00 47.56 76 GLY A C 1
ATOM 621 O O . GLY A 1 76 ? -12.316 -1.636 -13.890 1.00 47.56 76 GLY A O 1
ATOM 622 N N . VAL A 1 77 ? -10.227 -1.788 -13.057 1.00 61.09 77 VAL A N 1
ATOM 623 C CA . VAL A 1 77 ? -9.968 -0.353 -12.971 1.00 61.09 77 VAL A CA 1
ATOM 624 C C . VAL A 1 77 ? -9.427 0.117 -14.327 1.00 61.09 77 VAL A C 1
ATOM 626 O O . VAL A 1 77 ? -8.734 -0.620 -15.019 1.00 61.09 77 VAL A O 1
ATOM 629 N N . ARG A 1 78 ? -9.806 1.326 -14.752 1.00 55.94 78 ARG A N 1
ATOM 630 C CA . ARG A 1 78 ? -9.288 1.955 -15.977 1.00 55.94 78 ARG A CA 1
ATOM 631 C C . ARG A 1 78 ? -8.691 3.300 -15.613 1.00 55.94 78 ARG A C 1
ATOM 633 O O . ARG A 1 78 ? -9.433 4.126 -15.067 1.00 55.94 78 ARG A O 1
ATOM 640 N N . TYR A 1 79 ? -7.425 3.496 -15.956 1.00 64.94 79 TYR A N 1
ATOM 641 C CA . TYR A 1 79 ? -6.726 4.762 -15.786 1.00 64.94 79 TYR A CA 1
ATOM 642 C C . TYR A 1 79 ? -6.914 5.642 -17.017 1.00 64.94 79 TYR A C 1
ATOM 644 O O . TYR A 1 79 ? -6.993 5.150 -18.145 1.00 64.94 79 TYR A O 1
ATOM 652 N N . ILE A 1 80 ? -7.059 6.936 -16.782 1.00 58.62 80 ILE A N 1
ATOM 653 C CA . ILE A 1 80 ? -7.209 7.962 -17.806 1.00 58.62 80 ILE A CA 1
ATOM 654 C C . ILE A 1 80 ? -6.088 8.966 -17.576 1.00 58.62 80 ILE A C 1
ATOM 656 O O . ILE A 1 80 ? -5.875 9.390 -16.446 1.00 58.62 80 ILE A O 1
ATOM 660 N N . GLU A 1 81 ? -5.363 9.327 -18.628 1.00 59.59 81 GLU A N 1
ATOM 661 C CA . GLU A 1 81 ? -4.334 10.359 -18.517 1.00 59.59 81 GLU A CA 1
ATOM 662 C C . GLU A 1 81 ? -4.948 11.738 -18.239 1.00 59.59 81 GLU A C 1
ATOM 664 O O . GLU A 1 81 ? -6.022 12.075 -18.750 1.00 59.59 81 GLU A O 1
ATOM 669 N N . GLY A 1 82 ? -4.233 12.549 -17.462 1.00 65.19 82 GLY A N 1
ATOM 670 C CA . GLY A 1 82 ? -4.657 13.890 -17.072 1.00 65.19 82 GLY A CA 1
ATOM 671 C C . GLY A 1 82 ? -5.448 13.876 -15.770 1.00 65.19 82 GLY A C 1
ATOM 672 O O . GLY A 1 82 ? -5.420 12.896 -15.035 1.00 65.19 82 GLY A O 1
ATOM 673 N N . GLY A 1 83 ? -6.137 14.975 -15.496 1.00 65.81 83 GLY A N 1
ATOM 674 C CA . GLY A 1 83 ? -6.810 15.253 -14.233 1.00 65.81 83 GLY A CA 1
ATOM 675 C C . GLY A 1 83 ? -7.218 16.722 -14.177 1.00 65.81 83 GLY A C 1
ATOM 676 O O . GLY A 1 83 ? -7.056 17.442 -15.171 1.00 65.81 83 GLY A O 1
ATOM 677 N N . VAL A 1 84 ? -7.744 17.170 -13.045 1.00 69.06 84 VAL A N 1
ATOM 678 C CA . VAL A 1 84 ? -7.959 18.594 -12.779 1.00 69.06 84 VAL A CA 1
ATOM 679 C C . VAL A 1 84 ? -6.585 19.271 -12.684 1.00 69.06 84 VAL A C 1
ATOM 681 O O . VAL A 1 84 ? -5.657 18.750 -12.073 1.00 69.06 84 VAL A O 1
ATOM 684 N N . GLU A 1 85 ? -6.397 20.412 -13.354 1.00 54.91 85 GLU A N 1
ATOM 685 C CA . GLU A 1 85 ? -5.108 21.115 -13.316 1.00 54.91 85 GLU A CA 1
ATOM 686 C C . GLU A 1 85 ? -4.846 21.685 -11.911 1.00 54.91 85 GLU A C 1
ATOM 688 O O . GLU A 1 85 ? -5.402 22.714 -11.527 1.00 54.91 85 GLU A O 1
ATOM 693 N N . SER A 1 86 ? -3.968 21.028 -11.149 1.00 49.25 86 SER A N 1
ATOM 694 C CA . SER A 1 86 ? -3.419 21.555 -9.894 1.00 49.25 86 SER A CA 1
ATOM 695 C C . SER A 1 86 ? -2.532 22.791 -10.129 1.00 49.25 86 SER A C 1
ATOM 697 O O . SER A 1 86 ? -1.734 22.869 -11.069 1.00 49.25 86 SER A O 1
ATOM 699 N N . GLY A 1 87 ? -2.647 23.763 -9.218 1.00 45.88 87 GLY A N 1
ATOM 700 C CA . GLY A 1 87 ? -1.967 25.059 -9.233 1.00 45.88 87 GLY A CA 1
ATOM 701 C C . GLY A 1 87 ? -0.481 25.075 -8.846 1.00 45.88 87 GLY A C 1
ATOM 702 O O . GLY A 1 87 ? 0.067 26.171 -8.730 1.00 45.88 87 GLY A O 1
ATOM 703 N N . PHE A 1 88 ? 0.219 23.944 -8.660 1.00 35.19 88 PHE A N 1
ATOM 704 C CA . PHE A 1 88 ? 1.662 23.970 -8.353 1.00 35.19 88 PHE A CA 1
ATOM 705 C C . PHE A 1 88 ? 2.508 22.852 -9.008 1.00 35.19 88 PHE A C 1
ATOM 707 O O . PHE A 1 88 ? 2.364 21.671 -8.732 1.00 35.19 88 PHE A O 1
ATOM 714 N N . LYS A 1 89 ? 3.513 23.314 -9.778 1.00 38.59 89 LYS A N 1
ATOM 715 C CA . LYS A 1 89 ? 4.738 22.662 -10.314 1.00 38.59 89 LYS A CA 1
ATOM 716 C C . LYS A 1 89 ? 4.629 21.473 -11.297 1.00 38.59 89 LYS A C 1
ATOM 718 O O . LYS A 1 89 ? 4.179 20.380 -10.996 1.00 38.59 89 LYS A O 1
ATOM 723 N N . LYS A 1 90 ? 5.294 21.670 -12.449 1.00 37.03 90 LYS A N 1
ATOM 724 C CA . LYS A 1 90 ? 5.678 20.655 -13.450 1.00 37.03 90 LYS A CA 1
ATOM 725 C C . LYS A 1 90 ? 6.680 19.633 -12.888 1.00 37.03 90 LYS A C 1
ATOM 727 O O . LYS A 1 90 ? 7.774 20.012 -12.468 1.00 37.03 90 LYS A O 1
ATOM 732 N N . VAL A 1 91 ? 6.353 18.346 -13.006 1.00 45.62 91 VAL A N 1
ATOM 733 C CA . VAL A 1 91 ? 7.268 17.210 -12.784 1.00 45.62 91 VAL A CA 1
ATOM 734 C C . VAL A 1 91 ? 8.289 17.112 -13.930 1.00 45.62 91 VAL A C 1
ATOM 736 O O . VAL A 1 91 ? 7.935 17.226 -15.108 1.00 45.62 91 VAL A O 1
ATOM 739 N N . GLN A 1 92 ? 9.569 16.901 -13.599 1.00 40.62 92 GLN A N 1
ATOM 740 C CA . GLN A 1 92 ? 10.626 16.643 -14.585 1.00 40.62 92 GLN A CA 1
ATOM 741 C C . GLN A 1 92 ? 10.444 15.247 -15.194 1.00 40.62 92 GLN A C 1
ATOM 743 O O . GLN A 1 92 ? 10.527 14.233 -14.509 1.00 40.62 92 GLN A O 1
ATOM 748 N N . ARG A 1 93 ? 10.192 15.197 -16.503 1.00 49.22 93 ARG A N 1
ATOM 749 C CA . ARG A 1 93 ? 10.017 13.952 -17.260 1.00 49.22 93 ARG A CA 1
ATOM 750 C C . ARG A 1 93 ? 11.379 13.296 -17.532 1.00 49.22 93 ARG A C 1
ATOM 752 O O . ARG A 1 93 ? 12.263 13.958 -18.067 1.00 49.22 93 ARG A O 1
ATOM 759 N N . GLY A 1 94 ? 11.504 11.989 -17.277 1.00 55.09 94 GLY A N 1
ATOM 760 C CA . GLY A 1 94 ? 12.577 11.150 -17.838 1.00 55.09 94 GLY A CA 1
ATOM 761 C C . GLY A 1 94 ? 13.704 10.705 -16.898 1.00 55.09 94 GLY A C 1
ATOM 762 O O . GLY A 1 94 ? 14.688 10.164 -17.399 1.00 55.09 94 GLY A O 1
ATOM 763 N N . VAL A 1 95 ? 13.575 10.890 -15.581 1.00 58.62 95 VAL A N 1
ATOM 764 C CA . VAL A 1 95 ? 14.485 10.283 -14.593 1.00 58.62 95 VAL A CA 1
ATOM 765 C C . VAL A 1 95 ? 13.814 9.032 -14.026 1.00 58.62 95 VAL A C 1
ATOM 767 O O . VAL A 1 95 ? 12.749 9.132 -13.427 1.00 58.62 95 VAL A O 1
ATOM 770 N N . TYR A 1 96 ? 14.420 7.863 -14.242 1.00 69.19 96 TYR A N 1
ATOM 771 C CA . TYR A 1 96 ? 13.951 6.585 -13.703 1.00 69.19 96 TYR A CA 1
ATOM 772 C C . TYR A 1 96 ? 15.014 6.031 -12.759 1.00 69.19 96 TYR A C 1
ATOM 774 O O . TYR A 1 96 ? 16.179 5.912 -13.140 1.00 69.19 96 TYR A O 1
ATOM 782 N N . GLU A 1 97 ? 14.619 5.719 -11.531 1.00 72.19 97 GLU A N 1
ATOM 783 C CA . GLU A 1 97 ? 15.492 5.055 -10.565 1.00 72.19 97 GLU A CA 1
ATOM 784 C C . GLU A 1 97 ? 15.607 3.568 -10.895 1.00 72.19 97 GLU A C 1
ATOM 786 O O . GLU A 1 97 ? 14.607 2.917 -11.195 1.00 72.19 97 GLU A O 1
ATOM 791 N N . LYS A 1 98 ? 16.824 3.026 -10.803 1.00 83.19 98 LYS A N 1
ATOM 792 C CA . LYS A 1 98 ? 17.077 1.601 -11.019 1.00 83.19 98 LYS A CA 1
ATOM 793 C C . LYS A 1 98 ? 16.548 0.782 -9.842 1.00 83.19 98 LYS A C 1
ATOM 795 O O . LYS A 1 98 ? 16.891 1.079 -8.698 1.00 83.19 98 LYS A O 1
ATOM 800 N N . LYS A 1 99 ? 15.741 -0.248 -10.112 1.00 83.00 99 LYS A N 1
ATOM 801 C CA . LYS A 1 99 ? 15.096 -1.091 -9.085 1.00 83.00 99 LYS A CA 1
ATOM 802 C C . LYS A 1 99 ? 15.124 -2.562 -9.479 1.00 83.00 99 LYS A C 1
ATOM 804 O O . LYS A 1 99 ? 15.034 -2.883 -10.661 1.00 83.00 99 LYS A O 1
ATOM 809 N N . LEU A 1 100 ? 15.223 -3.451 -8.492 1.00 83.75 100 LEU A N 1
ATOM 810 C CA . LEU A 1 100 ? 15.120 -4.895 -8.686 1.00 83.75 100 LEU A CA 1
ATOM 811 C C . LEU A 1 100 ? 13.902 -5.419 -7.927 1.00 83.75 100 LEU A C 1
ATOM 813 O O . LEU A 1 100 ? 13.737 -5.154 -6.738 1.00 83.75 100 LEU A O 1
ATOM 817 N N . PHE A 1 101 ? 13.062 -6.181 -8.617 1.00 75.25 101 PHE A N 1
ATOM 818 C CA . PHE A 1 101 ? 11.893 -6.827 -8.045 1.00 75.25 101 PHE A CA 1
ATOM 819 C C . PHE A 1 101 ? 12.085 -8.337 -8.003 1.00 75.25 101 PHE A C 1
ATOM 821 O O . PHE A 1 101 ? 12.511 -8.921 -8.991 1.00 75.25 101 PHE A O 1
ATOM 828 N N . HIS A 1 102 ? 11.724 -8.976 -6.897 1.00 80.88 102 HIS A N 1
ATOM 829 C CA . HIS A 1 102 ? 11.692 -10.425 -6.714 1.00 80.88 102 HIS A CA 1
ATOM 830 C C . HIS A 1 102 ? 10.249 -10.921 -6.775 1.00 80.88 102 HIS A C 1
ATOM 832 O O . HIS A 1 102 ? 9.376 -10.394 -6.094 1.00 80.88 102 HIS A O 1
ATOM 838 N N . ILE A 1 103 ? 9.983 -11.922 -7.604 1.00 78.50 103 ILE A N 1
ATOM 839 C CA . ILE A 1 103 ? 8.667 -12.492 -7.871 1.00 78.50 103 ILE A CA 1
ATOM 840 C C . ILE A 1 103 ? 8.667 -13.945 -7.396 1.00 78.50 103 ILE A C 1
ATOM 842 O O . ILE A 1 103 ? 9.254 -14.813 -8.042 1.00 78.50 103 ILE A O 1
ATOM 846 N N . LYS A 1 104 ? 7.969 -14.211 -6.286 1.00 77.00 104 LYS A N 1
ATOM 847 C CA . LYS A 1 104 ? 7.941 -15.526 -5.623 1.00 77.00 104 LYS A CA 1
ATOM 848 C C . LYS A 1 104 ? 6.547 -15.895 -5.127 1.00 77.00 104 LYS A C 1
ATOM 850 O O . LYS A 1 104 ? 5.828 -15.062 -4.566 1.00 77.00 104 LYS A O 1
ATOM 855 N N . GLY A 1 105 ? 6.157 -17.158 -5.280 1.00 61.22 105 GLY A N 1
ATOM 856 C CA . GLY A 1 105 ? 4.994 -17.744 -4.617 1.00 61.22 105 GLY A CA 1
ATOM 857 C C . GLY A 1 105 ? 4.340 -18.915 -5.358 1.00 61.22 105 GLY A C 1
ATOM 858 O O . GLY A 1 105 ? 4.134 -18.901 -6.567 1.00 61.22 105 GLY A O 1
ATOM 859 N N . LYS A 1 106 ? 3.895 -19.920 -4.589 1.00 58.88 106 LYS A N 1
ATOM 860 C CA . LYS A 1 106 ? 3.285 -21.159 -5.114 1.00 58.88 106 LYS A CA 1
ATOM 861 C C . LYS A 1 106 ? 1.834 -20.999 -5.580 1.00 58.88 106 LYS A C 1
ATOM 863 O O . LYS A 1 106 ? 1.485 -21.341 -6.702 1.00 58.88 106 LYS A O 1
ATOM 868 N N . ARG A 1 107 ? 0.962 -20.519 -4.687 1.00 50.62 107 ARG A N 1
ATOM 869 C CA . ARG A 1 107 ? -0.464 -20.234 -4.971 1.00 50.62 107 ARG A CA 1
ATOM 870 C C . ARG A 1 107 ? -0.732 -18.745 -5.123 1.00 50.62 107 ARG A C 1
ATOM 872 O O . ARG A 1 107 ? -1.685 -18.346 -5.781 1.00 50.62 107 ARG A O 1
ATOM 879 N N . LEU A 1 108 ? 0.099 -17.942 -4.467 1.00 48.84 108 LEU A N 1
ATOM 880 C CA . LEU A 1 108 ? -0.023 -16.504 -4.420 1.00 48.84 108 LEU A CA 1
ATOM 881 C C . LEU A 1 108 ? 1.331 -15.885 -4.717 1.00 48.84 108 LEU A C 1
ATOM 883 O O . LEU A 1 108 ? 2.156 -15.747 -3.817 1.00 48.84 108 LEU A O 1
ATOM 887 N N . VAL A 1 109 ? 1.546 -15.557 -5.986 1.00 54.69 109 VAL A N 1
ATOM 888 C CA . VAL A 1 109 ? 2.766 -14.891 -6.425 1.00 54.69 109 VAL A CA 1
ATOM 889 C C . VAL A 1 109 ? 2.766 -13.464 -5.885 1.00 54.69 109 VAL A C 1
ATOM 891 O O . VAL A 1 109 ? 1.794 -12.725 -6.068 1.00 54.69 109 VAL A O 1
ATOM 894 N N . ARG A 1 110 ? 3.836 -13.110 -5.181 1.00 51.16 110 ARG A N 1
ATOM 895 C CA . ARG A 1 110 ? 4.085 -11.791 -4.598 1.00 51.16 110 ARG A CA 1
ATOM 896 C C . ARG A 1 110 ? 5.300 -11.165 -5.269 1.00 51.16 110 ARG A C 1
ATOM 898 O O . ARG A 1 110 ? 6.124 -11.883 -5.826 1.00 51.16 110 ARG A O 1
ATOM 905 N N . ILE A 1 111 ? 5.364 -9.840 -5.225 1.00 61.59 111 ILE A N 1
ATOM 906 C CA . ILE A 1 111 ? 6.435 -9.029 -5.803 1.00 61.59 111 ILE A CA 1
ATOM 907 C C . ILE A 1 111 ? 7.064 -8.256 -4.644 1.00 61.59 111 ILE A C 1
ATOM 909 O O . ILE A 1 111 ? 6.331 -7.633 -3.880 1.00 61.59 111 ILE A O 1
ATOM 913 N N . TYR A 1 112 ? 8.382 -8.314 -4.504 1.00 57.91 112 TYR A N 1
ATOM 914 C CA . TYR A 1 112 ? 9.154 -7.647 -3.455 1.00 57.91 112 TYR A CA 1
ATOM 915 C C . TYR A 1 112 ? 10.167 -6.716 -4.112 1.00 57.91 112 TYR A C 1
ATOM 917 O O . TYR A 1 112 ? 10.777 -7.115 -5.097 1.00 57.91 112 TYR A O 1
ATOM 925 N N . SER A 1 113 ? 10.389 -5.512 -3.588 1.00 64.81 113 SER A N 1
ATOM 926 C CA . SER A 1 113 ? 11.574 -4.734 -3.976 1.00 64.81 113 SER A CA 1
ATOM 927 C C . SER A 1 113 ? 12.776 -5.271 -3.205 1.00 64.81 113 SER A C 1
ATOM 929 O O . SER A 1 113 ? 12.698 -5.429 -1.990 1.00 64.81 113 SER A O 1
ATOM 931 N N . VAL A 1 114 ? 13.876 -5.552 -3.892 1.00 69.56 114 VAL A N 1
ATOM 932 C CA . VAL A 1 114 ? 15.110 -6.087 -3.300 1.00 69.56 114 VAL A CA 1
ATOM 933 C C . VAL A 1 114 ? 16.307 -5.241 -3.724 1.00 69.56 114 VAL A C 1
ATOM 935 O O . VAL A 1 114 ? 16.212 -4.419 -4.639 1.00 69.56 114 VAL A O 1
ATOM 938 N N . GLU A 1 115 ? 17.440 -5.417 -3.045 1.00 74.69 115 GLU A N 1
ATOM 939 C CA . GLU A 1 115 ? 18.681 -4.735 -3.410 1.00 74.69 115 GLU A CA 1
ATOM 940 C C . GLU A 1 115 ? 19.078 -5.093 -4.849 1.00 74.69 115 GLU A C 1
ATOM 942 O O . GLU A 1 115 ? 19.000 -6.258 -5.248 1.00 74.69 115 GLU A O 1
ATOM 947 N N . VAL A 1 116 ? 19.514 -4.095 -5.626 1.00 82.38 116 VAL A N 1
ATOM 948 C CA . VAL A 1 116 ? 20.020 -4.274 -6.995 1.00 82.38 116 VAL A CA 1
ATOM 949 C C . VAL A 1 116 ? 21.409 -4.912 -6.930 1.00 82.38 116 VAL A C 1
ATOM 951 O O . VAL A 1 116 ? 22.430 -4.241 -7.054 1.00 82.38 116 VAL A O 1
ATOM 954 N N . ASN A 1 117 ? 21.433 -6.216 -6.674 1.00 84.44 117 ASN A N 1
ATOM 955 C CA . ASN A 1 117 ? 22.637 -7.008 -6.470 1.00 84.44 117 ASN A CA 1
ATOM 956 C C . ASN A 1 117 ? 22.402 -8.447 -6.949 1.00 84.44 117 ASN A C 1
ATOM 958 O O . ASN A 1 117 ? 21.282 -8.957 -6.883 1.00 84.44 117 ASN A O 1
ATOM 962 N N . VAL A 1 118 ? 23.456 -9.124 -7.408 1.00 87.25 118 VAL A N 1
ATOM 963 C CA . VAL A 1 118 ? 23.388 -10.541 -7.795 1.00 87.25 118 VAL A CA 1
ATOM 964 C C . VAL A 1 118 ? 23.038 -11.458 -6.626 1.00 87.25 118 VAL A C 1
ATOM 966 O O . VAL A 1 118 ? 22.369 -12.464 -6.831 1.00 87.25 118 VAL A O 1
ATOM 969 N N . THR A 1 119 ? 23.412 -11.088 -5.399 1.00 86.12 119 THR A N 1
ATOM 970 C CA . THR A 1 119 ? 23.118 -11.869 -4.186 1.00 86.12 119 THR A CA 1
ATOM 971 C C . THR A 1 119 ? 21.627 -11.929 -3.855 1.00 86.12 119 THR A C 1
ATOM 973 O O . THR A 1 119 ? 21.206 -12.807 -3.105 1.00 86.12 119 THR A O 1
ATOM 976 N N . SER A 1 120 ? 20.821 -11.030 -4.429 1.00 83.50 120 SER A N 1
ATOM 977 C CA . SER A 1 120 ? 19.360 -11.060 -4.325 1.00 83.50 120 SER A CA 1
ATOM 978 C C . SER A 1 120 ? 18.727 -12.135 -5.218 1.00 83.50 120 SER A C 1
ATOM 980 O O . SER A 1 120 ? 17.585 -12.521 -4.976 1.00 83.50 120 SER A O 1
ATOM 982 N N . LEU A 1 121 ? 19.426 -12.598 -6.263 1.00 90.31 121 LEU A N 1
ATOM 983 C CA . LEU A 1 121 ? 18.897 -13.528 -7.262 1.00 90.31 121 LEU A CA 1
ATOM 984 C C . LEU A 1 121 ? 18.984 -14.982 -6.791 1.00 90.31 121 LEU A C 1
ATOM 986 O O . LEU A 1 121 ? 19.952 -15.387 -6.146 1.00 90.31 121 LEU A O 1
ATOM 990 N N . ASN A 1 122 ? 18.003 -15.793 -7.190 1.00 90.44 122 ASN A N 1
ATOM 991 C CA . ASN A 1 122 ? 18.050 -17.242 -7.017 1.00 90.44 122 ASN A CA 1
ATOM 992 C C . ASN A 1 122 ? 17.344 -17.985 -8.153 1.00 90.44 122 ASN A C 1
ATOM 994 O O . ASN A 1 122 ? 16.319 -17.521 -8.650 1.00 90.44 122 ASN A O 1
ATOM 998 N N . ASP A 1 123 ? 17.852 -19.159 -8.520 1.00 89.50 123 ASP A N 1
ATOM 999 C CA . ASP A 1 123 ? 17.369 -19.981 -9.641 1.00 89.50 123 ASP A CA 1
ATOM 1000 C C . ASP A 1 123 ? 15.922 -20.484 -9.499 1.00 89.50 123 ASP A C 1
ATOM 1002 O O . ASP A 1 123 ? 15.318 -20.886 -10.494 1.00 89.50 123 ASP A O 1
ATOM 1006 N N . GLY A 1 124 ? 15.342 -20.426 -8.299 1.00 89.94 124 GLY A N 1
ATOM 1007 C CA . GLY A 1 124 ? 13.991 -20.904 -8.006 1.00 89.94 124 GLY A CA 1
ATOM 1008 C C . GLY A 1 124 ? 12.872 -19.892 -8.238 1.00 89.94 124 GLY A C 1
ATOM 1009 O O . GLY A 1 124 ? 11.710 -20.274 -8.144 1.00 89.94 124 GLY A O 1
ATOM 1010 N N . ASP A 1 125 ? 13.180 -18.628 -8.538 1.00 90.75 125 ASP A N 1
ATOM 1011 C CA . ASP A 1 125 ? 12.191 -17.545 -8.604 1.00 90.75 125 ASP A CA 1
ATOM 1012 C C . ASP A 1 125 ? 12.357 -16.676 -9.869 1.00 90.75 125 ASP A C 1
ATOM 1014 O O . ASP A 1 125 ? 13.233 -16.896 -10.706 1.00 90.75 125 ASP A O 1
ATOM 1018 N N . CYS A 1 126 ? 11.482 -15.685 -10.058 1.00 91.75 126 CYS A N 1
ATOM 1019 C CA . CYS A 1 126 ? 11.608 -14.701 -11.139 1.00 91.75 126 CYS A CA 1
ATOM 1020 C C . CYS A 1 126 ? 11.995 -13.331 -10.581 1.00 91.75 126 CYS A C 1
ATOM 1022 O O . CYS A 1 126 ? 11.662 -13.003 -9.447 1.00 91.75 126 CYS A O 1
ATOM 1024 N N . PHE A 1 127 ? 12.671 -12.509 -11.378 1.00 92.69 127 PHE A N 1
ATOM 1025 C CA . PHE A 1 127 ? 13.117 -11.177 -10.986 1.00 92.69 127 PHE A CA 1
ATOM 1026 C C . PHE A 1 127 ? 12.933 -10.171 -12.125 1.00 92.69 127 PHE A C 1
ATOM 1028 O O . PHE A 1 127 ? 13.034 -10.526 -13.297 1.00 92.69 127 PHE A O 1
ATOM 1035 N N . ILE A 1 128 ? 12.667 -8.906 -11.799 1.00 89.75 128 ILE A N 1
ATOM 1036 C CA . ILE A 1 128 ? 12.571 -7.819 -12.780 1.00 89.75 128 ILE A CA 1
ATOM 1037 C C . ILE A 1 128 ? 13.553 -6.719 -12.411 1.00 89.75 128 ILE A C 1
ATOM 1039 O O . ILE A 1 128 ? 13.385 -6.069 -11.386 1.00 89.75 128 ILE A O 1
ATOM 1043 N N . LEU A 1 129 ? 14.550 -6.484 -13.260 1.00 93.12 129 LEU A N 1
ATOM 1044 C CA . LEU A 1 129 ? 15.415 -5.311 -13.173 1.00 93.12 129 LEU A CA 1
ATOM 1045 C C . LEU A 1 129 ? 14.824 -4.197 -14.037 1.00 93.12 129 LEU A C 1
ATOM 1047 O O . LEU A 1 129 ? 14.831 -4.282 -15.269 1.00 93.12 129 LEU A O 1
ATOM 1051 N N . ASP A 1 130 ? 14.327 -3.153 -13.386 1.00 86.75 130 ASP A N 1
ATOM 1052 C CA . ASP A 1 130 ? 13.934 -1.907 -14.028 1.00 86.75 130 ASP A CA 1
ATOM 1053 C C . ASP A 1 130 ? 15.152 -0.985 -14.142 1.00 86.75 130 ASP A C 1
ATOM 1055 O O . ASP A 1 130 ? 15.654 -0.458 -13.150 1.00 86.75 130 ASP A O 1
ATOM 1059 N N . ASP A 1 131 ? 15.631 -0.811 -15.371 1.00 91.19 131 ASP A N 1
ATOM 1060 C CA . ASP A 1 131 ? 16.728 0.077 -15.762 1.00 91.19 131 ASP A CA 1
ATOM 1061 C C . ASP A 1 131 ? 16.186 1.180 -16.696 1.00 91.19 131 ASP A C 1
ATOM 1063 O O . ASP A 1 131 ? 16.728 1.498 -17.764 1.00 91.19 131 ASP A O 1
ATOM 1067 N N . GLY A 1 132 ? 15.020 1.732 -16.349 1.00 86.44 132 GLY A N 1
ATOM 1068 C CA . GLY A 1 132 ? 14.410 2.846 -17.064 1.00 86.44 132 GLY A CA 1
ATOM 1069 C C . GLY A 1 132 ? 13.808 2.425 -18.408 1.00 86.44 132 GLY A C 1
ATOM 1070 O O . GLY A 1 132 ? 12.729 1.847 -18.513 1.00 86.44 132 GLY A O 1
ATOM 1071 N N . LYS A 1 133 ? 14.480 2.726 -19.520 1.00 90.50 133 LYS A N 1
ATOM 1072 C CA . LYS A 1 133 ? 13.956 2.320 -20.844 1.00 90.50 133 LYS A CA 1
ATOM 1073 C C . LYS A 1 133 ? 14.201 0.843 -21.156 1.00 90.50 133 LYS A C 1
ATOM 1075 O O . LYS A 1 133 ? 13.728 0.357 -22.186 1.00 90.50 133 LYS A O 1
ATOM 1080 N N . LYS A 1 134 ? 14.938 0.135 -20.304 1.00 93.19 134 LYS A N 1
ATOM 1081 C CA . LYS A 1 134 ? 15.209 -1.295 -20.426 1.00 93.19 134 LYS A CA 1
ATOM 1082 C C . LYS A 1 134 ? 14.659 -1.988 -19.187 1.00 93.19 134 LYS A C 1
ATOM 1084 O O . LYS A 1 134 ? 14.999 -1.612 -18.075 1.00 93.19 134 LYS A O 1
ATOM 1089 N N . ILE A 1 135 ? 13.813 -2.984 -19.396 1.00 91.81 135 ILE A N 1
ATOM 1090 C CA . ILE A 1 135 ? 13.238 -3.800 -18.329 1.00 91.81 135 ILE A CA 1
ATOM 1091 C C . ILE A 1 135 ? 13.712 -5.221 -18.589 1.00 91.81 135 ILE A C 1
ATOM 1093 O O . ILE A 1 135 ? 13.428 -5.773 -19.652 1.00 91.81 135 ILE A O 1
ATOM 1097 N N . TYR A 1 136 ? 14.451 -5.813 -17.664 1.00 93.88 136 TYR A N 1
ATOM 1098 C CA . TYR A 1 136 ? 14.913 -7.191 -17.793 1.00 93.88 136 TYR A CA 1
ATOM 1099 C C . TYR A 1 136 ? 14.062 -8.085 -16.898 1.00 93.88 136 TYR A C 1
ATOM 1101 O O . TYR A 1 136 ? 13.983 -7.849 -15.700 1.00 93.88 136 TYR A O 1
ATOM 1109 N N . CYS A 1 137 ? 13.425 -9.097 -17.475 1.00 93.12 137 CYS A N 1
ATOM 1110 C CA . CYS A 1 137 ? 12.646 -10.106 -16.770 1.00 93.12 137 CYS A CA 1
ATOM 1111 C C . CYS A 1 137 ? 13.475 -11.386 -16.712 1.00 93.12 137 CYS A C 1
ATOM 1113 O O . CYS 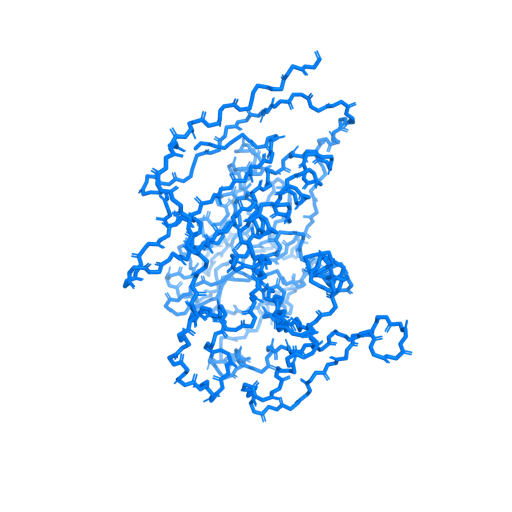A 1 137 ? 13.525 -12.133 -17.689 1.00 93.12 137 CYS A O 1
ATOM 1115 N N . TRP A 1 138 ? 14.145 -11.608 -15.590 1.00 93.00 138 TRP A N 1
ATOM 1116 C CA . TRP A 1 138 ? 14.933 -12.801 -15.336 1.00 93.00 138 TRP A CA 1
ATOM 1117 C C . TRP A 1 138 ? 14.046 -13.911 -14.774 1.00 93.00 138 TRP A C 1
ATOM 1119 O O . TRP A 1 138 ? 13.334 -13.722 -13.789 1.00 93.00 138 TRP A O 1
ATOM 1129 N N . CYS A 1 139 ? 14.074 -15.069 -15.417 1.00 92.31 139 CYS A N 1
ATOM 1130 C CA . CYS A 1 139 ? 13.345 -16.259 -15.016 1.00 92.31 139 CYS A CA 1
ATOM 1131 C C . CYS A 1 139 ? 14.367 -17.312 -14.596 1.00 92.31 139 CYS A C 1
ATOM 1133 O O . CYS A 1 139 ? 15.049 -17.876 -15.452 1.00 92.31 139 CYS A O 1
ATOM 1135 N N . GLY A 1 140 ? 14.464 -17.586 -13.295 1.00 90.25 140 GLY A N 1
ATOM 1136 C CA . GLY A 1 140 ? 15.340 -18.635 -12.789 1.00 90.25 140 GLY A CA 1
ATOM 1137 C C . GLY A 1 140 ? 14.983 -19.985 -13.402 1.00 90.25 140 GLY A C 1
ATOM 1138 O O . GLY A 1 140 ? 13.810 -20.251 -13.702 1.00 90.25 140 GLY A O 1
ATOM 1139 N N . LYS A 1 141 ? 15.983 -20.838 -13.626 1.00 88.50 141 LYS A N 1
ATOM 1140 C CA . LYS A 1 141 ? 15.799 -22.119 -14.331 1.00 88.50 141 LYS A CA 1
ATOM 1141 C C . LYS A 1 141 ? 14.762 -23.029 -13.652 1.00 88.50 141 LYS A C 1
ATOM 1143 O O . LYS A 1 141 ? 13.992 -23.692 -14.341 1.00 88.50 141 LYS A O 1
ATOM 1148 N N . ASP A 1 142 ? 14.649 -22.941 -12.328 1.00 88.56 142 ASP A N 1
ATOM 1149 C CA . ASP A 1 142 ? 13.740 -23.726 -11.486 1.00 88.56 142 ASP A CA 1
ATOM 1150 C C . ASP A 1 142 ? 12.463 -22.950 -11.095 1.00 88.56 142 ASP A C 1
ATOM 1152 O O . ASP A 1 142 ? 11.627 -23.440 -10.331 1.00 88.56 142 ASP A O 1
ATOM 1156 N N . SER A 1 143 ? 12.274 -21.743 -11.643 1.00 88.44 143 SER A N 1
ATOM 1157 C CA . SER A 1 143 ? 11.122 -20.890 -11.338 1.00 88.44 143 SER A CA 1
ATOM 1158 C C . SER A 1 143 ? 9.794 -21.434 -11.853 1.00 88.44 143 SER A C 1
ATOM 1160 O O . SER A 1 143 ? 9.676 -22.001 -12.949 1.00 88.44 143 SER A O 1
ATOM 1162 N N . ARG A 1 144 ? 8.732 -21.225 -11.070 1.00 86.25 144 ARG A N 1
ATOM 1163 C CA . ARG A 1 144 ? 7.411 -21.794 -11.349 1.00 86.25 144 ARG A CA 1
ATOM 1164 C C . ARG A 1 144 ? 6.720 -21.045 -12.480 1.00 86.25 144 ARG A C 1
ATOM 1166 O O . ARG A 1 144 ? 6.816 -19.830 -12.637 1.00 86.25 144 ARG A O 1
ATOM 1173 N N . ARG A 1 145 ? 5.866 -21.761 -13.216 1.00 87.94 145 ARG A N 1
ATOM 1174 C CA . ARG A 1 145 ? 5.048 -21.175 -14.294 1.00 87.94 145 ARG A CA 1
ATOM 1175 C C . ARG A 1 145 ? 4.192 -19.990 -13.828 1.00 87.94 145 ARG A C 1
ATOM 1177 O O . ARG A 1 145 ? 4.020 -19.035 -14.579 1.00 87.94 145 ARG A O 1
ATOM 1184 N N . THR A 1 146 ? 3.641 -20.047 -12.616 1.00 78.50 146 THR A N 1
ATOM 1185 C CA . THR A 1 146 ? 2.845 -18.953 -12.038 1.00 78.50 146 THR A CA 1
ATOM 1186 C C . THR A 1 146 ? 3.684 -17.699 -11.807 1.00 78.50 146 THR A C 1
ATOM 1188 O O . THR A 1 146 ? 3.217 -16.602 -12.104 1.00 78.50 146 THR A O 1
ATOM 1191 N N . GLU A 1 147 ? 4.922 -17.857 -11.334 1.00 83.19 147 GLU A N 1
ATOM 1192 C CA . GLU A 1 147 ? 5.875 -16.762 -11.116 1.00 83.19 147 GLU A CA 1
ATOM 1193 C C . GLU A 1 147 ? 6.285 -16.136 -12.450 1.00 83.19 147 GLU A C 1
ATOM 1195 O O . GLU A 1 147 ? 6.167 -14.924 -12.605 1.00 83.19 147 GLU A O 1
ATOM 1200 N N . ARG A 1 148 ? 6.610 -16.958 -13.456 1.00 92.50 148 ARG A N 1
ATOM 1201 C CA . ARG A 1 148 ? 6.946 -16.507 -14.819 1.00 92.50 148 ARG A CA 1
ATOM 1202 C C . ARG A 1 148 ? 5.816 -15.705 -15.477 1.00 92.50 148 ARG A C 1
ATOM 1204 O O . ARG A 1 148 ? 6.057 -14.651 -16.062 1.00 92.50 148 ARG A O 1
ATOM 1211 N N . ILE A 1 149 ? 4.565 -16.173 -15.364 1.00 80.94 149 ILE A N 1
ATOM 1212 C CA . ILE A 1 149 ? 3.391 -15.443 -15.882 1.00 80.94 149 ILE A CA 1
ATOM 1213 C C . ILE A 1 149 ? 3.259 -14.087 -15.186 1.00 80.94 149 ILE A C 1
ATOM 1215 O O . ILE A 1 149 ? 3.068 -13.074 -15.859 1.00 80.94 149 ILE A O 1
ATOM 1219 N N . LYS A 1 150 ? 3.387 -14.057 -13.854 1.00 75.50 150 LYS A N 1
ATOM 1220 C CA . LYS A 1 150 ? 3.252 -12.813 -13.094 1.00 75.50 150 LYS A CA 1
ATOM 1221 C C . LYS A 1 150 ? 4.398 -11.843 -13.374 1.00 75.50 150 LYS A C 1
ATOM 1223 O O . LYS A 1 150 ? 4.142 -10.656 -13.526 1.00 75.50 150 LYS A O 1
ATOM 1228 N N . ALA A 1 151 ? 5.632 -12.325 -13.500 1.00 83.56 151 ALA A N 1
ATOM 1229 C CA . ALA A 1 151 ? 6.780 -11.496 -13.854 1.00 83.56 151 ALA A CA 1
ATOM 1230 C C . ALA A 1 151 ? 6.581 -10.824 -15.224 1.00 83.56 151 ALA A C 1
ATOM 1232 O O . ALA A 1 151 ? 6.794 -9.623 -15.375 1.00 83.56 151 ALA A O 1
ATOM 1233 N N . MET A 1 152 ? 6.051 -11.562 -16.203 1.00 87.00 152 MET A N 1
ATOM 1234 C CA . MET A 1 152 ? 5.704 -11.001 -17.512 1.00 87.00 152 MET A CA 1
ATOM 1235 C C . MET A 1 152 ? 4.565 -9.976 -17.458 1.00 87.00 152 MET A C 1
ATOM 1237 O O . MET A 1 152 ? 4.601 -8.996 -18.201 1.00 87.00 152 MET A O 1
ATOM 1241 N N . GLU A 1 153 ? 3.555 -10.189 -16.614 1.00 76.25 153 GLU A N 1
ATOM 1242 C CA . GLU A 1 153 ? 2.473 -9.222 -16.378 1.00 76.25 153 GLU A CA 1
ATOM 1243 C C . GLU A 1 153 ? 3.030 -7.909 -15.806 1.00 76.25 153 GLU A C 1
ATOM 1245 O O . GLU A 1 153 ? 2.739 -6.836 -16.331 1.00 76.25 153 GLU A O 1
ATOM 1250 N N . VAL A 1 154 ? 3.901 -8.003 -14.798 1.00 70.62 154 VAL A N 1
ATOM 1251 C CA . VAL A 1 154 ? 4.526 -6.847 -14.138 1.00 70.62 154 VAL A CA 1
ATOM 1252 C C . VAL A 1 154 ? 5.451 -6.098 -15.093 1.00 70.62 154 VAL A C 1
ATOM 1254 O O . VAL A 1 154 ? 5.347 -4.883 -15.213 1.00 70.62 154 VAL A O 1
ATOM 1257 N N . ALA A 1 155 ? 6.304 -6.800 -15.843 1.00 80.31 155 ALA A N 1
ATOM 1258 C CA . ALA A 1 155 ? 7.196 -6.164 -16.811 1.00 80.31 155 ALA A CA 1
ATOM 1259 C C . ALA A 1 155 ? 6.424 -5.405 -17.907 1.00 80.31 155 ALA A C 1
ATOM 1261 O O . ALA A 1 155 ? 6.867 -4.347 -18.359 1.00 80.31 155 ALA A O 1
ATOM 1262 N N . ARG A 1 156 ? 5.263 -5.927 -18.334 1.00 71.69 156 ARG A N 1
ATOM 1263 C CA . ARG A 1 156 ? 4.368 -5.234 -19.276 1.00 71.69 156 ARG A CA 1
ATOM 1264 C C . ARG A 1 156 ? 3.719 -4.011 -18.649 1.00 71.69 156 ARG A C 1
ATOM 1266 O O . ARG A 1 156 ? 3.704 -2.985 -19.312 1.00 71.69 156 ARG A O 1
ATOM 1273 N N . SER A 1 157 ? 3.254 -4.109 -17.407 1.00 65.44 157 SER A N 1
ATOM 1274 C CA . SER A 1 157 ? 2.682 -2.968 -16.684 1.00 65.44 157 SER A CA 1
ATOM 1275 C C . SER A 1 157 ? 3.701 -1.835 -16.541 1.00 65.44 157 SER A C 1
ATOM 1277 O O . SER A 1 157 ? 3.434 -0.732 -16.999 1.00 65.44 157 SER A O 1
ATOM 1279 N N . ILE A 1 158 ? 4.935 -2.113 -16.099 1.00 69.88 158 ILE A N 1
ATOM 1280 C CA . ILE A 1 158 ? 6.001 -1.090 -16.034 1.00 69.88 158 ILE A CA 1
ATOM 1281 C C . ILE A 1 158 ? 6.231 -0.462 -17.421 1.00 69.88 158 ILE A C 1
ATOM 1283 O O . ILE A 1 158 ? 6.335 0.754 -17.566 1.00 69.88 158 ILE A O 1
ATOM 1287 N N . ARG A 1 159 ? 6.292 -1.273 -18.485 1.00 82.12 159 ARG A N 1
ATOM 1288 C CA . ARG A 1 159 ? 6.501 -0.765 -19.849 1.00 82.12 159 ARG A CA 1
ATOM 1289 C C . ARG A 1 159 ? 5.352 0.122 -20.329 1.00 82.12 159 ARG A C 1
ATOM 1291 O O . ARG A 1 159 ? 5.606 1.181 -20.904 1.00 82.12 159 ARG A O 1
ATOM 1298 N N . ASP A 1 160 ? 4.128 -0.368 -20.215 1.00 65.31 160 ASP A N 1
ATOM 1299 C CA . ASP A 1 160 ? 2.953 0.227 -20.843 1.00 65.31 160 ASP A CA 1
ATOM 1300 C C . ASP A 1 160 ? 2.423 1.388 -20.004 1.00 65.31 160 ASP A C 1
ATOM 1302 O O . ASP A 1 160 ? 2.195 2.462 -20.559 1.00 65.31 160 ASP A O 1
ATOM 1306 N N . ASP A 1 161 ? 2.349 1.203 -18.687 1.00 58.75 161 ASP A N 1
ATOM 1307 C CA . ASP A 1 161 ? 1.749 2.147 -17.747 1.00 58.75 161 ASP A CA 1
ATOM 1308 C C . ASP A 1 161 ? 2.759 3.238 -17.343 1.00 58.75 161 ASP A C 1
ATOM 1310 O O . ASP A 1 161 ? 2.524 4.411 -17.615 1.00 58.75 161 ASP A O 1
ATOM 1314 N N . GLU A 1 162 ? 3.938 2.882 -16.811 1.00 65.88 162 GLU A N 1
ATOM 1315 C CA . GLU A 1 162 ? 4.913 3.886 -16.322 1.00 65.88 162 GLU A CA 1
ATOM 1316 C C . GLU A 1 162 ? 5.763 4.522 -17.436 1.00 65.88 162 GLU A C 1
ATOM 1318 O O . GLU A 1 162 ? 6.319 5.620 -17.301 1.00 65.88 162 GLU A O 1
ATOM 1323 N N . ARG A 1 163 ? 5.965 3.802 -18.548 1.00 77.00 163 ARG A N 1
ATOM 1324 C CA . ARG A 1 163 ? 6.845 4.238 -19.654 1.00 77.00 163 ARG A CA 1
ATOM 1325 C C . ARG A 1 163 ? 6.073 4.569 -20.926 1.00 77.00 163 ARG A C 1
ATOM 1327 O O . ARG A 1 163 ? 6.704 4.892 -21.940 1.00 77.00 163 ARG A O 1
ATOM 1334 N N . GLY A 1 164 ? 4.740 4.513 -20.895 1.00 71.88 164 GLY A N 1
ATOM 1335 C CA . GLY A 1 164 ? 3.875 4.822 -22.037 1.00 71.88 164 GLY A CA 1
ATOM 1336 C C . GLY A 1 164 ? 4.192 3.966 -23.267 1.00 71.88 164 GLY A C 1
ATOM 1337 O O . GLY A 1 164 ? 4.246 4.480 -24.386 1.00 71.88 164 GLY A O 1
ATOM 1338 N N . GLY A 1 165 ? 4.552 2.698 -23.053 1.00 74.56 165 GLY A N 1
ATOM 1339 C CA . GLY A 1 165 ? 4.942 1.738 -24.090 1.00 74.56 165 GLY A CA 1
ATOM 1340 C C . GLY A 1 165 ? 6.350 1.932 -24.669 1.00 74.56 165 GLY A C 1
ATOM 1341 O O . GLY A 1 165 ? 6.739 1.212 -25.588 1.00 74.56 165 GLY A O 1
ATOM 1342 N N . LYS A 1 166 ? 7.138 2.897 -24.172 1.00 84.31 166 LYS A N 1
ATOM 1343 C CA . LYS A 1 166 ? 8.436 3.286 -24.769 1.00 84.31 166 LYS A CA 1
ATOM 1344 C C . LYS A 1 166 ? 9.630 2.480 -24.258 1.00 84.31 166 LYS A C 1
ATOM 1346 O O . LYS A 1 166 ? 10.728 2.623 -24.799 1.00 84.31 166 LYS A O 1
ATOM 1351 N N . ALA A 1 167 ? 9.450 1.685 -23.205 1.00 86.12 167 ALA A N 1
ATOM 1352 C CA . ALA A 1 167 ? 10.494 0.802 -22.695 1.00 86.12 167 ALA A CA 1
ATOM 1353 C C . ALA A 1 167 ? 10.530 -0.532 -23.457 1.00 86.12 167 ALA A C 1
ATOM 1355 O O . ALA A 1 167 ? 9.557 -0.953 -24.083 1.00 86.12 167 ALA A O 1
ATOM 1356 N N . LYS A 1 168 ? 11.672 -1.217 -23.408 1.00 94.19 168 LYS A N 1
ATOM 1357 C CA . LYS A 1 168 ? 11.857 -2.532 -24.026 1.00 94.19 168 LYS A CA 1
ATOM 1358 C C . LYS A 1 168 ? 12.043 -3.594 -22.952 1.00 94.19 168 LYS A C 1
ATOM 1360 O O . LYS A 1 168 ? 12.898 -3.438 -22.085 1.00 94.19 168 LYS A O 1
ATOM 1365 N N . ILE A 1 169 ? 11.256 -4.665 -23.049 1.00 92.12 169 ILE A N 1
ATOM 1366 C CA . ILE A 1 169 ? 11.346 -5.827 -22.162 1.00 92.12 169 ILE A CA 1
ATOM 1367 C C . ILE A 1 169 ? 12.315 -6.841 -22.776 1.00 92.12 169 ILE A C 1
ATOM 1369 O O . ILE A 1 169 ? 12.176 -7.198 -23.949 1.00 92.12 169 ILE A O 1
ATOM 1373 N N . TYR A 1 170 ? 13.274 -7.302 -21.982 1.00 92.50 170 TYR A N 1
ATOM 1374 C CA . TYR A 1 170 ? 14.224 -8.361 -22.304 1.00 92.50 170 TYR A CA 1
ATOM 1375 C C . TYR A 1 170 ? 13.943 -9.543 -21.385 1.00 92.50 170 TYR A C 1
ATOM 1377 O O . TYR A 1 170 ? 14.032 -9.405 -20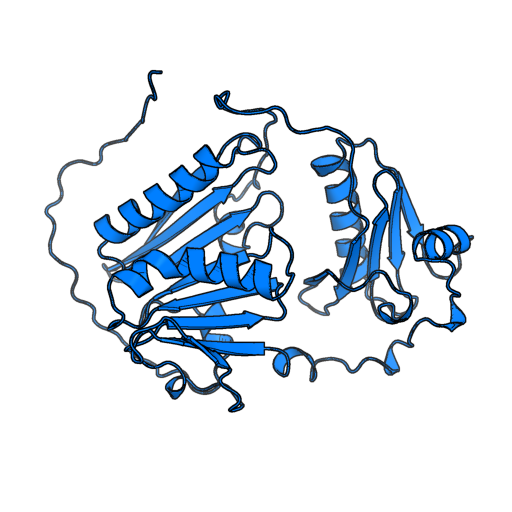.171 1.00 92.50 170 TYR A O 1
ATOM 1385 N N . ILE A 1 171 ? 13.573 -10.686 -21.951 1.00 90.81 171 ILE A N 1
ATOM 1386 C CA . ILE A 1 171 ? 13.343 -11.906 -21.175 1.00 90.81 171 ILE A CA 1
ATOM 1387 C C . ILE A 1 171 ? 14.675 -12.640 -21.090 1.00 90.81 171 ILE A C 1
ATOM 1389 O O . ILE A 1 171 ? 15.272 -12.925 -22.127 1.00 90.81 171 ILE A O 1
ATOM 1393 N N . ILE A 1 172 ? 15.129 -12.906 -19.872 1.00 89.19 172 ILE A N 1
ATOM 1394 C CA . ILE A 1 172 ? 16.340 -13.667 -19.587 1.00 89.19 172 ILE A CA 1
ATOM 1395 C C . ILE A 1 172 ? 15.881 -15.007 -19.023 1.00 89.19 172 ILE A C 1
ATOM 1397 O O . ILE A 1 172 ? 15.294 -15.053 -17.945 1.00 89.19 172 ILE A O 1
ATOM 1401 N N . ASP A 1 173 ? 16.092 -16.078 -19.777 1.00 82.38 173 ASP A N 1
ATOM 1402 C CA . ASP A 1 173 ? 15.700 -17.440 -19.410 1.00 82.38 173 ASP A CA 1
ATOM 1403 C C . ASP A 1 173 ? 16.901 -18.370 -19.580 1.00 82.38 173 ASP A C 1
ATOM 1405 O O . ASP A 1 173 ? 17.867 -18.038 -20.275 1.00 82.38 173 ASP A O 1
ATOM 1409 N N . ASP A 1 174 ? 16.850 -19.535 -18.948 1.00 67.50 174 ASP A N 1
ATOM 1410 C CA . ASP A 1 174 ? 17.907 -20.529 -19.090 1.00 67.50 174 ASP A CA 1
ATOM 1411 C C . ASP A 1 174 ? 17.905 -21.101 -20.520 1.00 67.50 174 ASP A C 1
ATOM 1413 O O . ASP A 1 174 ? 16.886 -21.586 -21.013 1.00 67.50 174 ASP A O 1
ATOM 1417 N N . GLY A 1 175 ? 19.042 -21.004 -21.215 1.00 61.28 175 GLY A N 1
ATOM 1418 C CA . GLY A 1 175 ? 19.210 -21.525 -22.578 1.00 61.28 175 GLY A CA 1
ATOM 1419 C C . GLY A 1 175 ? 18.917 -20.559 -23.737 1.00 61.28 175 GLY A C 1
ATOM 1420 O O . GLY A 1 175 ? 18.959 -20.999 -24.888 1.00 61.28 175 GLY A O 1
ATOM 1421 N N . VAL A 1 176 ? 18.667 -19.264 -23.490 1.00 58.12 176 VAL A N 1
ATOM 1422 C CA . VAL A 1 176 ? 18.575 -18.237 -24.552 1.00 58.12 176 VAL A CA 1
ATOM 1423 C C . VAL A 1 176 ? 19.529 -17.065 -24.269 1.00 58.12 176 VAL A C 1
ATOM 1425 O O . VAL A 1 176 ? 19.404 -16.355 -23.279 1.00 58.12 176 VAL A O 1
ATOM 1428 N N . ASP A 1 177 ? 20.489 -16.892 -25.175 1.00 55.91 177 ASP A N 1
ATOM 1429 C CA . ASP A 1 177 ? 21.581 -15.903 -25.226 1.00 55.91 177 ASP A CA 1
ATOM 1430 C C . ASP A 1 177 ? 21.115 -14.416 -25.219 1.00 55.91 177 ASP A C 1
ATOM 1432 O O . ASP A 1 177 ? 20.070 -14.122 -25.814 1.00 55.91 177 ASP A O 1
ATOM 1436 N N . PRO A 1 178 ? 21.884 -13.417 -24.711 1.00 61.44 178 PRO A N 1
ATOM 1437 C CA . PRO A 1 178 ? 22.883 -13.425 -23.637 1.00 61.44 178 PRO A CA 1
ATOM 1438 C C . PRO A 1 178 ? 22.377 -12.699 -22.367 1.00 61.44 178 PRO A C 1
ATOM 1440 O O . PRO A 1 178 ? 21.857 -11.578 -22.422 1.00 61.44 178 PRO A O 1
ATOM 1443 N N . ASP A 1 179 ? 22.640 -13.276 -21.196 1.00 69.38 179 ASP A N 1
ATOM 1444 C CA . ASP A 1 179 ? 22.397 -12.682 -19.872 1.00 69.38 179 ASP A CA 1
ATOM 1445 C C . ASP A 1 179 ? 23.446 -11.623 -19.466 1.00 69.38 179 ASP A C 1
ATOM 1447 O O . ASP A 1 179 ? 23.247 -10.881 -18.502 1.00 69.38 179 ASP A O 1
ATOM 1451 N N . SER A 1 180 ? 24.517 -11.458 -20.251 1.00 74.88 180 SER A N 1
ATOM 1452 C CA . SER A 1 180 ? 25.601 -10.498 -19.987 1.00 74.88 180 SER A CA 1
ATOM 1453 C C . SER A 1 180 ? 25.122 -9.053 -19.823 1.00 74.88 180 SER A C 1
ATOM 1455 O O . SER A 1 180 ? 25.569 -8.360 -18.915 1.00 74.88 180 SER A O 1
ATOM 1457 N N . LYS A 1 181 ? 24.154 -8.599 -20.632 1.00 83.75 181 LYS A N 1
ATOM 1458 C CA . LYS A 1 181 ? 23.586 -7.239 -20.522 1.00 83.75 181 LYS A CA 1
ATOM 1459 C C . LYS A 1 181 ? 22.750 -7.044 -19.263 1.00 83.75 181 LYS A C 1
ATOM 1461 O O . LYS A 1 181 ? 22.666 -5.929 -18.756 1.00 83.75 181 LYS A O 1
ATOM 1466 N N . PHE A 1 182 ? 22.108 -8.109 -18.788 1.00 89.06 182 PHE A N 1
ATOM 1467 C CA . PHE A 1 182 ? 21.368 -8.072 -17.536 1.00 89.06 182 PHE A CA 1
ATOM 1468 C C . PHE A 1 182 ? 22.337 -7.933 -16.365 1.00 89.06 182 PHE A C 1
ATOM 1470 O O . PHE A 1 182 ? 22.179 -7.021 -15.559 1.00 89.06 182 PHE A O 1
ATOM 1477 N N . PHE A 1 183 ? 23.381 -8.761 -16.314 1.00 88.50 183 PHE A N 1
ATOM 1478 C CA . PHE A 1 183 ? 24.363 -8.687 -15.237 1.00 88.50 183 PHE A CA 1
ATOM 1479 C C . PHE A 1 183 ? 25.230 -7.421 -15.285 1.00 88.50 183 PHE A C 1
ATOM 1481 O O . PHE A 1 183 ? 25.554 -6.869 -14.235 1.00 88.50 183 PHE A O 1
ATOM 1488 N N . GLU A 1 184 ? 25.540 -6.896 -16.473 1.00 87.81 184 GLU A N 1
ATOM 1489 C CA . GLU A 1 184 ? 26.147 -5.570 -16.641 1.00 87.81 184 GLU A CA 1
ATOM 1490 C C . GLU A 1 184 ? 25.233 -4.483 -16.057 1.00 87.81 184 GLU A C 1
ATOM 1492 O O . GLU A 1 184 ? 25.671 -3.678 -15.234 1.00 87.81 184 GLU A O 1
ATOM 1497 N N . ALA A 1 185 ? 23.940 -4.502 -16.403 1.00 87.75 185 ALA A N 1
ATOM 1498 C CA . ALA A 1 185 ? 22.961 -3.566 -15.855 1.00 87.75 185 ALA A CA 1
ATOM 1499 C C . ALA A 1 185 ? 22.774 -3.722 -14.335 1.00 87.75 185 ALA A C 1
ATOM 1501 O O . ALA A 1 185 ? 22.459 -2.735 -13.664 1.00 87.75 185 ALA A O 1
ATOM 1502 N N . LEU A 1 186 ? 22.999 -4.922 -13.795 1.00 86.81 186 LEU A N 1
ATOM 1503 C CA . LEU A 1 186 ? 22.951 -5.228 -12.366 1.00 86.81 186 LEU A CA 1
ATOM 1504 C C . LEU A 1 186 ? 24.207 -4.769 -11.605 1.00 86.81 186 LEU A C 1
ATOM 1506 O O . LEU A 1 186 ? 24.168 -4.717 -10.383 1.00 86.81 186 LEU A O 1
ATOM 1510 N N . GLY A 1 187 ? 25.298 -4.418 -12.297 1.00 83.62 187 GLY A N 1
ATOM 1511 C CA . GLY A 1 187 ? 26.545 -3.951 -11.675 1.00 83.62 187 GLY A CA 1
ATOM 1512 C C . GLY A 1 187 ? 27.810 -4.736 -12.041 1.00 83.62 187 GLY A C 1
ATOM 1513 O O . GLY A 1 187 ? 28.819 -4.581 -11.361 1.00 83.62 187 GLY A O 1
ATOM 1514 N N . GLY A 1 188 ? 27.787 -5.558 -13.097 1.00 75.31 188 GLY A N 1
ATOM 1515 C CA . GLY A 1 188 ? 28.964 -6.293 -13.587 1.00 75.31 188 GLY A CA 1
ATOM 1516 C C . GLY A 1 188 ? 29.211 -7.640 -12.899 1.00 75.31 188 GLY A C 1
ATOM 1517 O O . GLY A 1 188 ? 30.354 -8.078 -12.796 1.00 75.31 188 GLY A O 1
ATOM 1518 N N . PHE A 1 189 ? 28.150 -8.277 -12.406 1.00 76.38 189 PHE A N 1
ATOM 1519 C CA . PHE A 1 189 ? 28.204 -9.574 -11.727 1.00 76.38 189 PHE A CA 1
ATOM 1520 C C . PHE A 1 189 ? 28.209 -10.760 -12.708 1.00 76.38 189 PHE A C 1
ATOM 1522 O O . PHE A 1 189 ? 28.056 -10.574 -13.912 1.00 76.38 189 PHE A O 1
ATOM 1529 N N . ASN A 1 190 ? 28.371 -11.987 -12.208 1.00 78.12 190 ASN A N 1
ATOM 1530 C CA . ASN A 1 190 ? 28.338 -13.204 -13.029 1.00 78.12 190 ASN A CA 1
ATOM 1531 C C . ASN A 1 190 ? 27.211 -14.152 -12.606 1.00 78.12 190 ASN A C 1
ATOM 1533 O O . ASN A 1 190 ? 26.852 -14.216 -11.430 1.00 78.12 190 ASN A O 1
ATOM 1537 N N . ARG A 1 191 ? 26.707 -14.947 -13.562 1.00 79.88 191 ARG A N 1
ATOM 1538 C CA . ARG A 1 191 ? 25.661 -15.961 -13.334 1.00 79.88 191 ARG A CA 1
ATOM 1539 C C . ARG A 1 191 ? 26.024 -16.957 -12.230 1.00 79.88 191 ARG A C 1
ATOM 1541 O O . ARG A 1 191 ? 25.156 -17.336 -11.457 1.00 79.88 191 ARG A O 1
ATOM 1548 N N . ASP A 1 192 ? 27.300 -17.309 -12.100 1.00 80.06 192 ASP A N 1
ATOM 1549 C CA . ASP A 1 192 ? 27.793 -18.264 -11.094 1.00 80.06 192 ASP A CA 1
ATOM 1550 C C . ASP A 1 192 ? 27.608 -17.786 -9.640 1.00 80.06 192 ASP A C 1
ATOM 1552 O O . ASP A 1 192 ? 27.785 -18.560 -8.703 1.00 80.06 192 ASP A O 1
ATOM 1556 N N . GLN A 1 193 ? 27.270 -16.5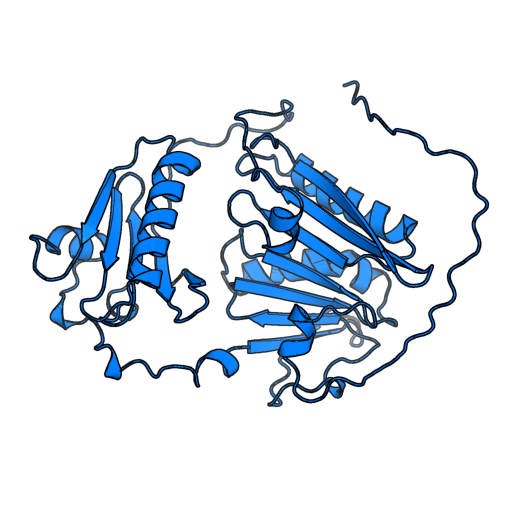08 -9.438 1.00 81.19 193 GLN A N 1
ATOM 1557 C CA . GLN A 1 193 ? 27.008 -15.915 -8.123 1.00 81.19 193 GLN A CA 1
ATOM 1558 C C . GLN A 1 193 ? 25.521 -15.956 -7.731 1.00 81.19 193 GLN A C 1
ATOM 1560 O O . GLN A 1 193 ? 25.177 -15.532 -6.628 1.00 81.19 193 GLN A O 1
ATOM 1565 N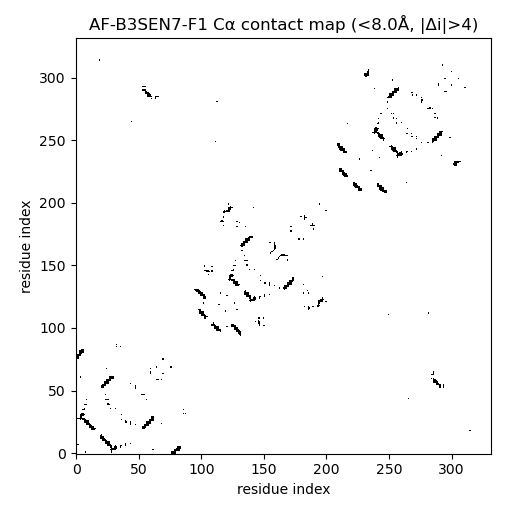 N . VAL A 1 194 ? 24.640 -16.434 -8.618 1.00 83.56 194 VAL A N 1
ATOM 1566 C CA . VAL A 1 194 ? 23.206 -16.603 -8.343 1.00 83.56 194 VAL A CA 1
ATOM 1567 C C . VAL A 1 194 ? 23.000 -17.787 -7.392 1.00 83.56 194 VAL A C 1
ATOM 1569 O O . VAL A 1 194 ? 23.613 -18.842 -7.551 1.00 83.56 194 VAL A O 1
ATOM 1572 N N . LEU A 1 195 ? 22.131 -17.622 -6.392 1.00 85.50 195 LEU A N 1
ATOM 1573 C CA . LEU A 1 195 ? 21.835 -18.674 -5.415 1.00 85.50 195 LEU A CA 1
ATOM 1574 C C . LEU A 1 195 ? 21.045 -19.828 -6.059 1.00 85.50 195 LEU A C 1
ATOM 1576 O O . LEU A 1 195 ? 20.180 -19.601 -6.905 1.00 85.50 195 LEU A O 1
ATOM 1580 N N . SER A 1 196 ? 21.287 -21.073 -5.633 1.00 83.56 196 SER A N 1
ATOM 1581 C CA . SER A 1 196 ? 20.480 -22.212 -6.097 1.00 83.56 196 SER A CA 1
ATOM 1582 C C . SER A 1 196 ? 19.075 -22.188 -5.484 1.00 83.56 196 SER A C 1
ATOM 1584 O O . SER A 1 196 ? 18.864 -21.598 -4.422 1.00 83.56 196 SER A O 1
ATOM 1586 N N . ALA A 1 197 ? 18.111 -22.852 -6.126 1.00 77.69 197 ALA A N 1
ATOM 1587 C CA . ALA A 1 197 ? 16.741 -22.944 -5.622 1.00 77.69 197 ALA A CA 1
ATOM 1588 C C . ALA A 1 197 ? 16.656 -23.650 -4.252 1.00 77.69 197 ALA A C 1
ATOM 1590 O O . ALA A 1 197 ? 15.800 -23.323 -3.438 1.00 77.69 197 ALA A O 1
ATOM 1591 N N . GLU A 1 198 ? 17.560 -24.591 -3.968 1.00 69.12 198 GLU A N 1
ATOM 1592 C CA . GLU A 1 198 ? 17.619 -25.338 -2.703 1.00 69.12 198 GLU A CA 1
ATOM 1593 C C . GLU A 1 198 ? 18.259 -24.537 -1.563 1.00 69.12 198 GLU A C 1
ATOM 1595 O O . GLU A 1 198 ? 18.032 -24.842 -0.392 1.00 69.12 198 GLU A O 1
ATOM 1600 N N . ALA A 1 199 ? 19.060 -23.518 -1.888 1.00 60.81 199 ALA A N 1
ATOM 1601 C CA . ALA A 1 199 ? 19.694 -22.645 -0.902 1.00 60.81 199 ALA A CA 1
ATOM 1602 C C . ALA A 1 199 ? 18.703 -21.650 -0.262 1.00 60.81 199 ALA A C 1
ATOM 1604 O O . ALA A 1 199 ? 19.022 -21.029 0.753 1.00 60.81 199 ALA A O 1
ATOM 1605 N N . VAL A 1 200 ? 17.501 -21.508 -0.832 1.00 60.81 200 VAL A N 1
ATOM 1606 C CA . VAL A 1 200 ? 16.427 -20.629 -0.353 1.00 60.81 200 VAL A CA 1
ATOM 1607 C C . VAL A 1 200 ? 15.223 -21.460 0.112 1.00 60.81 200 VAL A C 1
ATOM 1609 O O . VAL A 1 200 ? 14.393 -21.887 -0.681 1.00 60.81 200 VAL A O 1
ATOM 1612 N N . ASP A 1 201 ? 15.136 -21.692 1.427 1.00 50.50 201 ASP A N 1
ATOM 1613 C CA . ASP A 1 201 ? 14.106 -22.519 2.080 1.00 50.50 201 ASP A CA 1
ATOM 1614 C C . ASP A 1 201 ? 12.663 -22.052 1.780 1.00 50.50 201 ASP A C 1
ATOM 1616 O O . ASP A 1 201 ? 12.316 -20.870 1.911 1.00 50.50 201 ASP A O 1
ATOM 1620 N N . ASP A 1 202 ? 11.811 -23.006 1.395 1.00 52.66 202 ASP A N 1
ATOM 1621 C CA . ASP A 1 202 ? 10.415 -22.808 0.999 1.00 52.66 202 ASP A CA 1
ATOM 1622 C C . ASP A 1 202 ? 9.512 -22.802 2.265 1.00 52.66 202 ASP A C 1
ATOM 1624 O O . ASP A 1 202 ? 9.477 -23.736 3.061 1.00 52.66 202 ASP A O 1
ATOM 1628 N N . ASP A 1 203 ? 8.733 -21.730 2.439 1.00 44.62 203 ASP A N 1
ATOM 1629 C CA . ASP A 1 203 ? 7.631 -21.527 3.407 1.00 44.62 203 ASP A CA 1
ATOM 1630 C C . ASP A 1 203 ? 7.921 -21.205 4.900 1.00 44.62 203 ASP A C 1
ATOM 1632 O O . ASP A 1 203 ? 7.119 -20.464 5.484 1.00 44.62 203 ASP A O 1
ATOM 1636 N N . VAL A 1 204 ? 9.025 -21.609 5.548 1.00 41.12 204 VAL A N 1
ATOM 1637 C CA . VAL A 1 204 ? 9.228 -21.334 7.007 1.00 41.12 204 VAL A CA 1
ATOM 1638 C C . VAL A 1 204 ? 9.752 -19.912 7.306 1.00 41.12 204 VAL A C 1
ATOM 1640 O O . VAL A 1 204 ? 9.452 -19.333 8.355 1.00 41.12 204 VAL A O 1
ATOM 1643 N N . SER A 1 205 ? 10.464 -19.295 6.359 1.00 43.25 205 SER A N 1
ATOM 1644 C CA . SER A 1 205 ? 11.001 -17.919 6.447 1.00 43.25 205 SER A CA 1
ATOM 1645 C C . SER A 1 205 ? 9.914 -16.823 6.392 1.00 43.25 205 SER A C 1
ATOM 1647 O O . SER A 1 205 ? 10.074 -15.711 6.899 1.00 43.25 205 SER A O 1
ATOM 1649 N N . SER A 1 206 ? 8.739 -17.137 5.841 1.00 49.25 206 SER A N 1
ATOM 1650 C CA . SER A 1 206 ? 7.687 -16.148 5.557 1.00 49.25 206 SER A CA 1
ATOM 1651 C C . SER A 1 206 ? 7.011 -15.537 6.799 1.00 49.25 206 SER A C 1
ATOM 1653 O O . SER A 1 206 ? 6.526 -14.410 6.722 1.00 49.25 206 SER A O 1
ATOM 1655 N N . LYS A 1 207 ? 7.009 -16.232 7.950 1.00 45.78 207 LYS A N 1
ATOM 1656 C CA . LYS A 1 207 ? 6.444 -15.737 9.226 1.00 45.78 207 LYS A CA 1
ATOM 1657 C C . LYS A 1 207 ? 7.467 -15.082 10.163 1.00 45.78 207 LYS A C 1
ATOM 1659 O O . LYS A 1 207 ? 7.056 -14.450 11.132 1.00 45.78 207 LYS A O 1
ATOM 1664 N N . LYS A 1 208 ? 8.771 -15.259 9.917 1.00 49.34 208 LYS A N 1
ATOM 1665 C CA . LYS A 1 208 ? 9.838 -14.719 10.781 1.00 49.34 208 LYS A CA 1
ATOM 1666 C C . LYS A 1 208 ? 10.089 -13.226 10.575 1.00 49.34 208 LYS A C 1
ATOM 1668 O O . LYS A 1 208 ? 10.522 -12.570 11.510 1.00 49.34 208 LYS A O 1
ATOM 1673 N N . ASP A 1 209 ? 9.700 -12.691 9.424 1.00 68.56 209 ASP A N 1
ATOM 1674 C CA . ASP A 1 209 ? 9.994 -11.302 9.048 1.00 68.56 209 ASP A CA 1
ATOM 1675 C C . ASP A 1 209 ? 8.720 -10.439 9.060 1.00 68.56 209 ASP A C 1
ATOM 1677 O O . ASP A 1 209 ? 8.570 -9.494 8.287 1.00 68.56 209 ASP A O 1
ATOM 1681 N N . ILE A 1 210 ? 7.770 -10.816 9.918 1.00 82.19 210 ILE A N 1
ATOM 1682 C CA . ILE A 1 210 ? 6.644 -9.972 10.305 1.00 82.19 210 ILE A CA 1
ATOM 1683 C C . ILE A 1 210 ? 7.040 -9.306 11.616 1.00 82.19 210 ILE A C 1
ATOM 1685 O O . ILE A 1 210 ? 7.349 -9.989 12.603 1.00 82.19 210 ILE A O 1
ATOM 1689 N N . HIS A 1 211 ? 7.025 -7.981 11.623 1.00 90.19 211 HIS A N 1
ATOM 1690 C CA . HIS A 1 211 ? 7.389 -7.182 12.782 1.00 90.19 211 HIS A CA 1
ATOM 1691 C C . HIS A 1 211 ? 6.174 -6.409 13.271 1.00 90.19 211 HIS A C 1
ATOM 1693 O O . HIS A 1 211 ? 5.405 -5.873 12.482 1.00 90.19 211 HIS A O 1
ATOM 1699 N N . LEU A 1 212 ? 5.987 -6.385 14.585 1.00 94.12 212 LEU A N 1
ATOM 1700 C CA . LEU A 1 212 ? 4.967 -5.577 15.232 1.00 94.12 212 LEU A CA 1
ATOM 1701 C C . LEU A 1 212 ? 5.691 -4.477 16.003 1.00 94.12 212 LEU A C 1
ATOM 1703 O O . LEU A 1 212 ? 6.597 -4.770 16.780 1.00 94.12 212 LEU A O 1
ATOM 1707 N N . TYR A 1 213 ? 5.298 -3.232 15.788 1.00 94.50 213 TYR A N 1
ATOM 1708 C CA . TYR A 1 213 ? 5.820 -2.063 16.481 1.00 94.50 213 TYR A CA 1
ATOM 1709 C C . TYR A 1 213 ? 4.687 -1.419 17.266 1.00 94.50 213 TYR A C 1
ATOM 1711 O O . TYR A 1 213 ? 3.624 -1.178 16.703 1.00 94.50 213 TYR A O 1
ATOM 1719 N N . ARG A 1 214 ? 4.904 -1.138 18.548 1.00 93.69 214 ARG A N 1
ATOM 1720 C CA . ARG A 1 214 ? 4.008 -0.336 19.382 1.00 93.69 214 ARG A CA 1
ATOM 1721 C C . ARG A 1 214 ? 4.365 1.132 19.214 1.00 93.69 214 ARG A C 1
ATOM 1723 O O . ARG A 1 214 ? 5.542 1.484 19.283 1.00 93.69 214 ARG A O 1
ATOM 1730 N N . ILE A 1 215 ? 3.352 1.959 19.020 1.00 90.44 215 ILE A N 1
ATOM 1731 C CA . ILE A 1 215 ? 3.435 3.412 18.984 1.00 90.44 215 ILE A CA 1
ATOM 1732 C C . ILE A 1 215 ? 2.613 3.941 20.154 1.00 90.44 215 ILE A C 1
ATOM 1734 O O . ILE A 1 215 ? 1.407 3.697 20.208 1.00 90.44 215 ILE A O 1
ATOM 1738 N N . SER A 1 216 ? 3.277 4.630 21.079 1.00 88.25 216 SER A N 1
ATOM 1739 C CA . SER A 1 216 ? 2.675 5.121 22.320 1.00 88.25 216 SER A CA 1
ATOM 1740 C C . SER A 1 216 ? 3.184 6.520 22.641 1.00 88.25 216 SER A C 1
ATOM 1742 O O . SER A 1 216 ? 4.372 6.796 22.463 1.00 88.25 216 SER A O 1
ATOM 1744 N N . ASP A 1 217 ? 2.296 7.385 23.125 1.00 84.12 217 ASP A N 1
ATOM 1745 C CA . ASP A 1 217 ? 2.614 8.727 23.634 1.00 84.12 217 ASP A CA 1
ATOM 1746 C C . ASP A 1 217 ? 2.701 8.798 25.176 1.00 84.12 217 ASP A C 1
ATOM 1748 O O . ASP A 1 217 ? 2.860 9.875 25.756 1.00 84.12 217 ASP A O 1
ATOM 1752 N N . ALA A 1 218 ? 2.645 7.651 25.866 1.00 82.50 218 ALA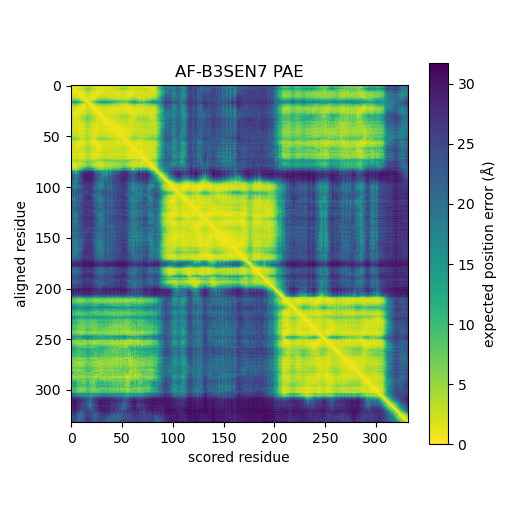 A N 1
ATOM 1753 C CA . ALA A 1 218 ? 2.547 7.584 27.326 1.00 82.50 218 ALA A CA 1
ATOM 1754 C C . ALA A 1 218 ? 3.755 8.172 28.088 1.00 82.50 218 ALA A C 1
ATOM 1756 O O . ALA A 1 218 ? 3.616 8.532 29.260 1.00 82.50 218 ALA A O 1
ATOM 1757 N N . SER A 1 219 ? 4.933 8.271 27.461 1.00 80.19 219 SER A N 1
ATOM 1758 C CA . SER A 1 219 ? 6.123 8.904 28.053 1.00 80.19 219 SER A CA 1
ATOM 1759 C C . SER A 1 219 ? 6.107 10.437 27.960 1.00 80.19 219 SER A C 1
ATOM 1761 O O . SER A 1 219 ? 6.950 11.091 28.575 1.00 80.19 219 SER A O 1
ATOM 1763 N N . GLY A 1 220 ? 5.137 11.016 27.243 1.00 76.31 220 GLY A N 1
ATOM 1764 C CA . GLY A 1 220 ? 5.044 12.443 26.925 1.00 76.31 220 GLY A CA 1
ATOM 1765 C C . GLY A 1 220 ? 5.503 12.781 25.503 1.00 76.31 220 GLY A C 1
ATOM 1766 O O . GLY A 1 220 ? 5.067 13.798 24.965 1.00 76.31 220 GLY A O 1
ATOM 1767 N N . ASP A 1 221 ? 6.302 11.909 24.884 1.00 78.31 221 ASP A N 1
ATOM 1768 C CA . ASP A 1 221 ? 6.707 11.966 23.480 1.00 78.31 221 ASP A CA 1
ATOM 1769 C C . ASP A 1 221 ? 6.222 10.711 22.740 1.00 78.31 221 ASP A C 1
ATOM 1771 O O . ASP A 1 221 ? 6.023 9.653 23.335 1.00 78.31 221 ASP A O 1
ATOM 1775 N N . LEU A 1 222 ? 6.030 10.816 21.421 1.00 80.50 222 LEU A N 1
ATOM 1776 C CA . LEU A 1 222 ? 5.609 9.679 20.605 1.00 80.50 222 LEU A CA 1
ATOM 1777 C C . LEU A 1 222 ? 6.788 8.725 20.369 1.00 80.50 222 LEU A C 1
ATOM 1779 O O . LEU A 1 222 ? 7.711 9.033 19.609 1.00 80.50 222 LEU A O 1
ATOM 1783 N N . GLU A 1 223 ? 6.728 7.541 20.965 1.00 86.19 223 GLU A N 1
ATOM 1784 C CA . GLU A 1 223 ? 7.772 6.525 20.866 1.00 86.19 223 GLU A CA 1
ATOM 1785 C C . GLU A 1 223 ? 7.322 5.322 20.039 1.00 86.19 223 GLU A C 1
ATOM 1787 O O . GLU A 1 223 ? 6.177 4.882 20.109 1.00 86.19 223 GLU A O 1
ATOM 1792 N N . MET A 1 224 ? 8.260 4.754 19.274 1.00 90.00 224 MET A N 1
ATOM 1793 C CA . MET A 1 224 ? 8.048 3.530 18.505 1.00 90.00 224 MET A CA 1
ATOM 1794 C C . MET A 1 224 ? 8.991 2.433 18.991 1.00 90.00 224 MET A C 1
ATOM 1796 O O . MET A 1 224 ? 10.210 2.543 18.839 1.00 90.00 224 MET A O 1
ATOM 1800 N N . THR A 1 225 ? 8.425 1.355 19.527 1.00 92.31 225 THR A N 1
ATOM 1801 C CA . THR A 1 225 ? 9.164 0.220 20.100 1.00 92.31 225 THR A CA 1
ATOM 1802 C C . THR A 1 225 ? 8.781 -1.081 19.406 1.00 92.31 225 THR A C 1
ATOM 1804 O O . THR A 1 225 ? 7.618 -1.301 19.079 1.00 92.31 225 THR A O 1
ATOM 1807 N N . GLN A 1 226 ? 9.752 -1.953 19.134 1.00 93.06 226 GLN A N 1
ATOM 1808 C CA . GLN A 1 226 ? 9.474 -3.246 18.510 1.00 93.06 226 GLN A CA 1
ATOM 1809 C C . GLN A 1 226 ? 8.976 -4.251 19.557 1.00 93.06 226 GLN A C 1
ATOM 1811 O O . GLN A 1 226 ? 9.558 -4.386 20.630 1.00 93.06 226 GLN A O 1
ATOM 1816 N N . VAL A 1 227 ? 7.906 -4.975 19.236 1.00 93.06 227 VAL A N 1
ATOM 1817 C CA . VAL A 1 227 ? 7.429 -6.122 20.012 1.00 93.06 227 VAL A CA 1
ATOM 1818 C C . VAL A 1 227 ? 8.156 -7.361 19.497 1.00 93.06 227 VAL A C 1
ATOM 1820 O O . VAL A 1 227 ? 7.873 -7.844 18.397 1.00 93.06 227 VAL A O 1
ATOM 1823 N N . ASP A 1 228 ? 9.097 -7.883 20.280 1.00 87.25 228 ASP A N 1
ATOM 1824 C CA . ASP A 1 228 ? 9.959 -9.004 19.869 1.00 87.25 228 ASP A CA 1
ATOM 1825 C C . ASP A 1 228 ? 9.376 -10.389 20.180 1.00 87.25 228 ASP A C 1
ATOM 1827 O O . ASP A 1 228 ? 9.819 -11.396 19.627 1.00 87.25 228 ASP A O 1
ATOM 1831 N N . GLU A 1 229 ? 8.346 -10.468 21.025 1.00 84.69 229 GLU A N 1
ATOM 1832 C CA . GLU A 1 229 ? 7.728 -11.744 21.380 1.00 84.69 229 GLU A CA 1
ATOM 1833 C C . GLU A 1 229 ? 7.106 -12.442 20.160 1.00 84.69 229 GLU A C 1
ATOM 1835 O O . GLU A 1 229 ? 6.400 -11.839 19.343 1.00 84.69 229 GLU A O 1
ATOM 1840 N N . ARG A 1 230 ? 7.358 -13.750 20.030 1.00 83.31 230 ARG A N 1
ATOM 1841 C CA . ARG A 1 230 ? 6.829 -14.597 18.953 1.00 83.31 230 ARG A CA 1
ATOM 1842 C C . ARG A 1 230 ? 6.282 -15.917 19.514 1.00 83.31 230 ARG A C 1
ATOM 1844 O O . ARG A 1 230 ? 6.835 -16.439 20.481 1.00 83.31 230 ARG A O 1
ATOM 1851 N N . PRO A 1 231 ? 5.246 -16.509 18.889 1.00 83.81 231 PRO A N 1
ATOM 1852 C CA . PRO A 1 231 ? 4.428 -15.945 17.807 1.00 83.81 231 PRO A CA 1
ATOM 1853 C C . PRO A 1 231 ? 3.594 -14.743 18.281 1.00 83.81 231 PRO A C 1
ATOM 1855 O O . PRO A 1 231 ? 3.353 -14.612 19.478 1.00 83.81 231 PRO A O 1
ATOM 1858 N N . LEU A 1 232 ? 3.154 -13.883 17.354 1.00 88.31 232 LEU A N 1
ATOM 1859 C CA . LEU A 1 232 ? 2.303 -12.738 17.693 1.00 88.31 232 LEU A CA 1
ATOM 1860 C C . LEU A 1 232 ? 0.960 -13.216 18.257 1.00 88.31 232 LEU A C 1
ATOM 1862 O O . LEU A 1 232 ? 0.319 -14.116 17.699 1.00 88.31 232 LEU A O 1
ATOM 1866 N N . LYS A 1 233 ? 0.532 -12.604 19.358 1.00 88.69 233 LYS A N 1
ATOM 1867 C CA . LYS A 1 233 ? -0.708 -12.919 20.072 1.00 88.69 233 LYS A CA 1
ATOM 1868 C C . LYS A 1 233 ? -1.596 -11.684 20.140 1.00 88.69 233 LYS A C 1
ATOM 1870 O O . LYS A 1 233 ? -1.100 -10.564 20.102 1.00 88.69 233 LYS A O 1
ATOM 1875 N N . TYR A 1 234 ? -2.908 -11.889 20.231 1.00 87.44 234 TYR A N 1
ATOM 1876 C CA . TYR A 1 234 ? -3.861 -10.783 20.348 1.00 87.44 234 TYR A CA 1
ATOM 1877 C C . TYR A 1 234 ? -3.545 -9.887 21.559 1.00 87.44 234 TYR A C 1
ATOM 1879 O O . TYR A 1 234 ? -3.680 -8.674 21.483 1.00 87.44 234 TYR A O 1
ATOM 1887 N N . GLU A 1 235 ? -3.040 -10.475 22.643 1.00 90.56 235 GLU A N 1
ATOM 1888 C CA . GLU A 1 235 ? -2.643 -9.789 23.875 1.00 90.56 235 GLU A CA 1
ATOM 1889 C C . GLU A 1 235 ? -1.454 -8.830 23.700 1.00 90.56 235 GLU A C 1
ATOM 1891 O O . GLU A 1 235 ? -1.199 -8.021 24.587 1.00 90.56 235 GLU A O 1
ATOM 1896 N N . HIS A 1 236 ? -0.729 -8.898 22.577 1.00 93.31 236 HIS A N 1
ATOM 1897 C CA . HIS A 1 236 ? 0.312 -7.921 22.244 1.00 93.31 236 HIS A CA 1
ATOM 1898 C C . HIS A 1 236 ? -0.260 -6.576 21.784 1.00 93.31 236 HIS A C 1
ATOM 1900 O O . HIS A 1 236 ? 0.477 -5.596 21.766 1.00 93.31 236 HIS A O 1
ATOM 1906 N N . LEU A 1 237 ? -1.542 -6.524 21.410 1.00 93.62 237 LEU A N 1
ATOM 1907 C CA . LEU A 1 237 ? -2.233 -5.300 21.012 1.00 93.62 237 LEU A CA 1
ATOM 1908 C C . LEU A 1 237 ? -2.862 -4.644 22.248 1.00 93.62 237 LEU A C 1
ATOM 1910 O O . LEU A 1 237 ? -3.944 -5.029 22.697 1.00 93.62 237 LEU A O 1
ATOM 1914 N N . ASP A 1 238 ? -2.170 -3.653 22.809 1.00 92.69 238 ASP A N 1
ATOM 1915 C CA . ASP A 1 238 ? -2.696 -2.849 23.911 1.00 92.69 238 ASP A CA 1
ATOM 1916 C C . ASP A 1 238 ? -3.787 -1.902 23.399 1.00 92.69 238 ASP A C 1
ATOM 1918 O O . ASP A 1 238 ? -3.567 -1.067 22.531 1.00 92.69 238 ASP A O 1
ATOM 1922 N N . HIS A 1 239 ? -4.976 -2.001 23.981 1.00 93.12 239 HIS A N 1
ATOM 1923 C CA . HIS A 1 239 ? -6.129 -1.172 23.644 1.00 93.12 239 HIS A CA 1
ATOM 1924 C C . HIS A 1 239 ? -5.910 0.341 23.819 1.00 93.12 239 HIS A C 1
ATOM 1926 O O . HIS A 1 239 ? -6.714 1.113 23.292 1.00 93.12 239 HIS A O 1
ATOM 1932 N N . ASN A 1 240 ? -4.892 0.760 24.574 1.00 91.12 240 ASN A N 1
ATOM 1933 C CA . ASN A 1 240 ? -4.549 2.165 24.794 1.00 91.12 240 ASN A CA 1
ATOM 1934 C C . ASN A 1 240 ? -3.608 2.742 23.732 1.00 91.12 240 ASN A C 1
ATOM 1936 O O . ASN A 1 240 ? -3.517 3.958 23.659 1.00 91.12 240 ASN A O 1
ATOM 1940 N N . ASP A 1 241 ? -2.973 1.908 22.905 1.00 91.88 241 ASP A N 1
ATOM 1941 C CA . ASP A 1 241 ? -1.928 2.341 21.975 1.00 91.88 241 ASP A CA 1
ATOM 1942 C C . ASP A 1 241 ? -2.216 1.936 20.528 1.00 91.88 241 ASP A C 1
ATOM 1944 O O . ASP A 1 241 ? -3.108 1.135 20.219 1.00 91.88 241 ASP A O 1
ATOM 1948 N N . SER A 1 242 ? -1.430 2.504 19.619 1.00 93.00 242 SER A N 1
ATOM 1949 C CA . SER A 1 242 ? -1.452 2.152 18.203 1.00 93.00 242 SER A CA 1
ATOM 1950 C C . SER A 1 242 ? -0.272 1.251 17.852 1.00 93.00 242 SER A C 1
ATOM 1952 O O . SER A 1 242 ? 0.737 1.201 18.550 1.00 93.00 242 SER A O 1
ATOM 1954 N N . PHE A 1 243 ? -0.410 0.467 16.788 1.00 94.94 243 PHE A N 1
ATOM 1955 C CA . PHE A 1 243 ? 0.584 -0.523 16.404 1.00 94.94 243 PHE A CA 1
ATOM 1956 C C . PHE A 1 243 ? 0.777 -0.551 14.894 1.00 94.94 243 PHE A C 1
ATOM 1958 O O . PHE A 1 243 ? -0.192 -0.516 14.140 1.00 94.94 243 PHE A O 1
ATOM 1965 N N . ILE A 1 244 ? 2.023 -0.692 14.450 1.00 94.94 244 ILE A N 1
ATOM 1966 C CA . ILE A 1 244 ? 2.370 -0.978 13.059 1.00 94.94 244 ILE A CA 1
ATOM 1967 C C . ILE A 1 244 ? 2.722 -2.455 12.937 1.00 94.94 244 ILE A C 1
ATOM 1969 O O . ILE A 1 244 ? 3.681 -2.923 13.546 1.00 94.94 244 ILE A O 1
ATOM 1973 N N . LEU A 1 245 ? 1.963 -3.189 12.129 1.00 93.25 245 LEU A N 1
ATOM 1974 C CA . LEU A 1 245 ? 2.329 -4.527 11.683 1.00 93.25 245 LEU A CA 1
ATOM 1975 C C . LEU A 1 245 ? 2.982 -4.408 10.304 1.00 93.25 245 LEU A C 1
ATOM 1977 O O . LEU A 1 245 ? 2.306 -4.143 9.308 1.00 93.25 245 LEU A O 1
ATOM 1981 N N . ASP A 1 246 ? 4.292 -4.600 10.275 1.00 91.94 246 ASP A N 1
ATOM 1982 C CA . ASP A 1 246 ? 5.125 -4.570 9.083 1.00 91.94 246 ASP A CA 1
ATOM 1983 C C . ASP A 1 246 ? 5.282 -5.976 8.496 1.00 91.94 246 ASP A C 1
ATOM 1985 O O . ASP A 1 246 ? 5.823 -6.887 9.133 1.00 91.94 246 ASP A O 1
ATOM 1989 N N . ILE A 1 247 ? 4.827 -6.144 7.255 1.00 84.38 247 ILE A N 1
ATOM 1990 C CA . ILE A 1 247 ? 4.963 -7.377 6.481 1.00 84.38 247 ILE A CA 1
ATOM 1991 C C . ILE A 1 247 ? 6.034 -7.149 5.407 1.00 84.38 247 ILE A C 1
ATOM 1993 O O . ILE A 1 247 ? 5.742 -7.110 4.206 1.00 84.38 247 ILE A O 1
ATOM 1997 N N . ARG A 1 248 ? 7.285 -6.986 5.857 1.00 73.88 248 ARG A N 1
ATOM 1998 C CA . ARG A 1 248 ? 8.479 -6.721 5.027 1.00 73.88 248 ARG A CA 1
ATOM 1999 C C . ARG A 1 248 ? 8.333 -5.528 4.067 1.00 73.88 248 ARG A C 1
ATOM 2001 O O . ARG A 1 248 ? 8.779 -5.609 2.924 1.00 73.88 248 ARG A O 1
ATOM 2008 N N . GLY A 1 249 ? 7.633 -4.472 4.466 1.00 64.38 249 GLY A N 1
ATOM 2009 C CA . GLY A 1 249 ? 7.416 -3.290 3.633 1.00 64.38 249 GLY A CA 1
ATOM 2010 C C . GLY A 1 249 ? 6.511 -3.505 2.421 1.00 64.38 249 GLY A C 1
ATOM 2011 O O . GLY A 1 249 ? 6.453 -2.641 1.557 1.00 64.38 249 GLY A O 1
ATOM 2012 N N . ASN A 1 250 ? 5.808 -4.638 2.323 1.00 61.75 250 ASN A N 1
ATOM 2013 C CA . ASN A 1 250 ? 4.841 -4.876 1.245 1.00 61.75 250 ASN A CA 1
ATOM 2014 C C . ASN A 1 250 ? 3.435 -4.408 1.617 1.00 61.75 250 ASN A C 1
ATOM 2016 O O . ASN A 1 250 ? 2.708 -3.851 0.797 1.00 61.75 250 ASN A O 1
ATOM 2020 N N . GLU A 1 251 ? 3.036 -4.699 2.849 1.00 77.50 251 GLU A N 1
ATOM 2021 C CA . GLU A 1 251 ? 1.740 -4.334 3.393 1.00 77.50 251 GLU A CA 1
ATOM 2022 C C . GLU A 1 251 ? 1.960 -3.926 4.842 1.00 77.50 251 GLU A C 1
ATOM 2024 O O . GLU A 1 251 ? 2.538 -4.671 5.637 1.00 77.50 251 GLU A O 1
ATOM 2029 N N . ILE A 1 252 ? 1.538 -2.710 5.152 1.00 91.12 252 ILE A N 1
ATOM 2030 C CA . ILE A 1 252 ? 1.627 -2.138 6.483 1.00 91.12 252 ILE A CA 1
ATOM 2031 C C . ILE A 1 252 ? 0.211 -2.037 7.018 1.00 91.12 252 ILE A C 1
ATOM 2033 O O . ILE A 1 252 ? -0.653 -1.396 6.413 1.00 91.12 252 ILE A O 1
ATOM 2037 N N . PHE A 1 253 ? -0.030 -2.652 8.170 1.00 92.19 253 PHE A N 1
ATOM 2038 C CA . PHE A 1 253 ? -1.249 -2.394 8.921 1.00 92.19 253 PHE A CA 1
ATOM 2039 C C . PHE A 1 253 ? -0.956 -1.431 10.056 1.00 92.19 253 PHE A C 1
ATOM 2041 O O . PHE A 1 253 ? -0.006 -1.639 10.804 1.00 92.19 253 PHE A O 1
ATOM 2048 N N . VAL A 1 254 ? -1.806 -0.423 10.215 1.00 94.94 254 VAL A N 1
ATOM 2049 C CA . VAL A 1 254 ? -1.828 0.409 11.419 1.00 94.94 254 VAL A CA 1
ATOM 2050 C C . VAL A 1 254 ? -3.039 0.003 12.231 1.00 94.94 254 VAL A C 1
ATOM 2052 O O . VAL A 1 254 ? -4.165 0.315 11.850 1.00 94.94 254 VAL A O 1
ATOM 2055 N N . TRP A 1 255 ? -2.830 -0.737 13.309 1.00 95.19 255 TRP A N 1
ATOM 2056 C CA . TRP A 1 255 ? -3.892 -1.060 14.248 1.00 95.19 255 TRP A CA 1
ATOM 2057 C C . TRP A 1 255 ? -4.022 0.064 15.276 1.00 95.19 255 TRP A C 1
ATOM 2059 O O . TRP A 1 255 ? -3.026 0.520 15.828 1.00 95.19 255 TRP A O 1
ATOM 2069 N N . VAL A 1 256 ? -5.241 0.532 15.518 1.00 92.81 256 VAL A N 1
ATOM 2070 C CA . VAL A 1 256 ? -5.519 1.668 16.400 1.00 92.81 256 VAL A CA 1
ATOM 2071 C C . VAL A 1 256 ? -6.390 1.204 17.558 1.00 92.81 256 VAL A C 1
ATOM 2073 O O . VAL A 1 256 ? -7.546 0.818 17.348 1.00 92.81 256 VAL A O 1
ATOM 2076 N N . GLY A 1 257 ? -5.840 1.264 18.772 1.00 92.25 257 GLY A N 1
ATOM 2077 C CA . GLY A 1 257 ? -6.525 0.904 20.005 1.00 92.25 257 GLY A CA 1
ATOM 2078 C C . GLY A 1 257 ? -7.788 1.729 20.247 1.00 92.25 257 GLY A C 1
ATOM 2079 O O . GLY A 1 257 ? -7.859 2.930 19.960 1.00 92.25 257 GLY A O 1
ATOM 2080 N N . SER A 1 258 ? -8.824 1.098 20.803 1.00 89.19 258 SER A N 1
ATOM 2081 C CA . SER A 1 258 ? -10.092 1.783 21.094 1.00 89.19 258 SER A CA 1
ATOM 2082 C C . SER A 1 258 ? -9.926 2.952 22.072 1.00 89.19 258 SER A C 1
ATOM 2084 O O . SER A 1 258 ? -10.673 3.936 21.984 1.00 89.19 258 SER A O 1
ATOM 2086 N N . LYS A 1 259 ? -8.923 2.882 22.954 1.00 87.56 259 LYS A N 1
ATOM 2087 C CA . LYS A 1 259 ? -8.613 3.874 23.991 1.00 87.56 259 LYS A CA 1
ATOM 2088 C C . LYS A 1 259 ? -7.449 4.807 23.635 1.00 87.56 259 LYS A C 1
ATOM 2090 O O . LYS A 1 259 ? -7.113 5.635 24.474 1.00 87.56 259 LYS A O 1
ATOM 2095 N N . CYS A 1 260 ? -6.903 4.721 22.418 1.00 85.88 260 CYS A N 1
ATOM 2096 C CA . CYS A 1 260 ? -5.909 5.675 21.916 1.00 85.88 260 CYS A CA 1
ATOM 2097 C C . CYS A 1 260 ? -6.374 7.123 22.047 1.00 85.88 260 CYS A C 1
ATOM 2099 O O . CYS A 1 260 ? -7.578 7.420 21.920 1.00 85.88 260 CYS A O 1
ATOM 2101 N N . THR A 1 261 ? -5.406 8.024 22.197 1.00 81.25 261 THR A N 1
ATOM 2102 C CA . THR A 1 261 ? -5.660 9.464 22.172 1.00 81.25 261 THR A CA 1
ATOM 2103 C C . THR A 1 261 ? -6.185 9.887 20.796 1.00 81.25 261 THR A C 1
ATOM 2105 O O . THR A 1 261 ? -5.966 9.225 19.777 1.00 81.25 261 THR A O 1
ATOM 2108 N N . THR A 1 262 ? -6.916 11.005 20.727 1.00 76.56 262 THR A N 1
ATOM 2109 C CA . THR A 1 262 ? -7.381 11.537 19.433 1.00 76.56 262 THR A CA 1
ATOM 2110 C C . THR A 1 262 ? -6.199 11.815 18.502 1.00 76.56 262 THR A C 1
ATOM 2112 O O . THR A 1 262 ? -6.280 11.536 17.311 1.00 76.56 262 THR A O 1
ATOM 2115 N N . ALA A 1 263 ? -5.075 12.285 19.054 1.00 74.31 263 ALA A N 1
ATOM 2116 C CA . ALA A 1 263 ? -3.859 12.535 18.293 1.00 74.31 263 ALA A CA 1
ATOM 2117 C C . ALA A 1 263 ? -3.312 11.251 17.649 1.00 74.31 263 ALA A C 1
ATOM 2119 O O . ALA A 1 263 ? -3.017 11.255 16.456 1.00 74.31 263 ALA A O 1
ATOM 2120 N N . GLU A 1 264 ? -3.231 10.141 18.384 1.00 75.31 264 GLU A N 1
ATOM 2121 C CA . GLU A 1 264 ? -2.814 8.845 17.830 1.00 75.31 264 GLU A CA 1
ATOM 2122 C C . GLU A 1 264 ? -3.780 8.346 16.746 1.00 75.31 264 GLU A C 1
ATOM 2124 O O . GLU A 1 264 ? -3.353 7.902 15.677 1.00 75.31 264 GLU A O 1
ATOM 2129 N N . LYS A 1 265 ? -5.095 8.482 16.969 1.00 77.75 265 LYS A N 1
ATOM 2130 C CA . LYS A 1 265 ? -6.129 8.051 16.011 1.00 77.75 265 LYS A CA 1
ATOM 2131 C C . LYS A 1 265 ? -6.046 8.797 14.682 1.00 77.75 265 LYS A C 1
ATOM 2133 O O . LYS A 1 265 ? -6.164 8.161 13.631 1.00 77.75 265 LYS A O 1
ATOM 2138 N N . THR A 1 266 ? -5.859 10.114 14.737 1.00 73.44 266 THR A N 1
ATOM 2139 C CA . THR A 1 266 ? -5.781 10.995 13.564 1.00 73.44 266 THR A CA 1
ATOM 2140 C C . THR A 1 266 ? -4.441 10.854 12.840 1.00 73.44 266 THR A C 1
ATOM 2142 O O . THR A 1 266 ? -4.400 10.880 11.611 1.00 73.44 266 THR A O 1
ATOM 2145 N N . ASN A 1 267 ? -3.345 10.638 13.573 1.00 80.44 267 ASN A N 1
ATOM 2146 C CA . ASN A 1 267 ? -2.002 10.559 12.992 1.00 80.44 267 ASN A CA 1
ATOM 2147 C C . ASN A 1 267 ? -1.599 9.158 12.518 1.00 80.44 267 ASN A C 1
ATOM 2149 O O . ASN A 1 267 ? -0.557 9.030 11.882 1.00 80.44 267 ASN A O 1
ATOM 2153 N N . ALA A 1 268 ? -2.407 8.124 12.762 1.00 83.06 268 ALA A N 1
ATOM 2154 C CA . ALA A 1 268 ? -2.119 6.731 12.406 1.00 83.06 268 ALA A CA 1
ATOM 2155 C C . ALA A 1 268 ? -1.605 6.543 10.959 1.00 83.06 268 ALA A C 1
ATOM 2157 O O . ALA A 1 268 ? -0.598 5.877 10.724 1.00 83.06 268 ALA A O 1
ATOM 2158 N N . MET A 1 269 ? -2.257 7.169 9.971 1.00 84.56 269 MET A N 1
ATOM 2159 C CA . MET A 1 269 ? -1.835 7.065 8.565 1.00 84.56 269 MET A CA 1
ATOM 2160 C C . MET A 1 269 ? -0.534 7.827 8.279 1.00 84.56 269 MET A C 1
ATOM 2162 O O . MET A 1 269 ? 0.303 7.350 7.511 1.00 84.56 269 MET A O 1
ATOM 2166 N N . SER A 1 270 ? -0.337 8.981 8.919 1.00 86.44 270 SER A N 1
ATOM 2167 C CA . SER A 1 270 ? 0.902 9.761 8.824 1.00 86.44 270 SER A CA 1
ATOM 2168 C C . SER A 1 270 ? 2.077 9.016 9.459 1.00 86.44 270 SER A C 1
ATOM 2170 O O . SER A 1 270 ? 3.164 8.991 8.893 1.00 86.44 270 SER A O 1
ATOM 2172 N N . GLN A 1 271 ? 1.854 8.336 10.586 1.00 87.56 271 GLN A N 1
ATOM 2173 C CA . GLN A 1 271 ? 2.860 7.498 11.240 1.00 87.56 271 GLN A CA 1
ATOM 2174 C C . GLN A 1 271 ? 3.311 6.349 10.332 1.00 87.56 271 GLN A C 1
ATOM 2176 O O . GLN A 1 271 ? 4.508 6.087 10.239 1.00 87.56 271 GLN A O 1
ATOM 2181 N N . ALA A 1 272 ? 2.392 5.710 9.601 1.00 90.12 272 ALA A N 1
ATOM 2182 C CA . ALA A 1 272 ? 2.765 4.714 8.597 1.00 90.12 272 ALA A CA 1
ATOM 2183 C C . ALA A 1 272 ? 3.586 5.303 7.444 1.00 90.12 272 ALA A C 1
ATOM 2185 O O . ALA A 1 272 ? 4.513 4.651 6.972 1.00 90.12 272 ALA A O 1
ATOM 2186 N N . ALA A 1 273 ? 3.286 6.525 6.995 1.00 87.50 273 ALA A N 1
ATOM 2187 C CA . ALA A 1 273 ? 4.099 7.196 5.980 1.00 87.50 273 ALA A CA 1
ATOM 2188 C C . ALA A 1 273 ? 5.526 7.467 6.491 1.00 87.50 273 ALA A C 1
ATOM 2190 O O . ALA A 1 273 ? 6.489 7.098 5.821 1.00 87.50 273 ALA A O 1
ATOM 2191 N N . THR A 1 274 ? 5.668 7.996 7.710 1.00 89.12 274 THR A N 1
ATOM 2192 C CA . THR A 1 274 ? 6.975 8.184 8.363 1.00 89.12 274 THR A CA 1
ATOM 2193 C C . THR A 1 274 ? 7.710 6.856 8.553 1.00 89.12 274 THR A C 1
ATOM 2195 O O . THR A 1 274 ? 8.925 6.790 8.382 1.00 89.12 274 THR A O 1
ATOM 2198 N N . PHE A 1 275 ? 6.992 5.779 8.880 1.00 90.50 275 PHE A N 1
ATOM 2199 C CA . PHE A 1 275 ? 7.559 4.437 8.994 1.00 90.50 275 PHE A CA 1
ATOM 2200 C C . PHE A 1 275 ? 8.113 3.943 7.650 1.00 90.50 275 PHE A C 1
ATOM 2202 O O . PHE A 1 275 ? 9.257 3.498 7.596 1.00 90.50 275 PHE A O 1
ATOM 2209 N N . ILE A 1 276 ? 7.351 4.083 6.559 1.00 86.56 276 ILE A N 1
ATOM 2210 C CA . ILE A 1 276 ? 7.797 3.740 5.197 1.00 86.56 276 ILE A CA 1
ATOM 2211 C C . ILE A 1 276 ? 9.092 4.481 4.851 1.00 86.56 276 ILE A C 1
ATOM 2213 O O . ILE A 1 276 ? 10.036 3.863 4.366 1.00 86.56 276 ILE A O 1
ATOM 2217 N N . GLU A 1 277 ? 9.163 5.782 5.136 1.00 86.44 277 GLU A N 1
ATOM 2218 C CA . GLU A 1 277 ? 10.361 6.588 4.875 1.00 86.44 277 GLU A CA 1
ATOM 2219 C C . GLU A 1 277 ? 11.551 6.151 5.736 1.00 86.44 277 GLU A C 1
ATOM 2221 O O . GLU A 1 277 ? 12.644 5.931 5.215 1.00 86.44 277 GLU A O 1
ATOM 2226 N N . LYS A 1 278 ? 11.340 5.964 7.045 1.00 86.19 278 LYS A N 1
ATOM 2227 C CA . LYS A 1 278 ? 12.389 5.571 7.997 1.00 86.19 278 LYS A CA 1
ATOM 2228 C C . LYS A 1 278 ? 13.017 4.221 7.649 1.00 86.19 278 LYS A C 1
ATOM 2230 O O . LYS A 1 278 ? 14.226 4.062 7.797 1.00 86.19 278 LYS A O 1
ATOM 2235 N N . PHE A 1 279 ? 12.206 3.262 7.207 1.00 83.81 279 PHE A N 1
ATOM 2236 C CA . PHE A 1 279 ? 12.659 1.924 6.818 1.00 83.81 279 PHE A CA 1
ATOM 2237 C C . PHE A 1 279 ? 13.010 1.816 5.326 1.00 83.81 279 PHE A C 1
ATOM 2239 O O . PHE A 1 279 ? 13.332 0.729 4.850 1.00 83.81 279 PHE A O 1
ATOM 2246 N N . ASN A 1 280 ? 13.006 2.940 4.597 1.00 80.12 280 ASN A N 1
ATOM 2247 C CA . ASN A 1 280 ? 13.340 3.025 3.175 1.00 80.12 280 ASN A CA 1
ATOM 2248 C C . ASN A 1 280 ? 12.506 2.073 2.294 1.00 80.12 280 ASN A C 1
ATOM 2250 O O . ASN A 1 280 ? 13.001 1.485 1.329 1.00 80.12 280 ASN A O 1
ATOM 2254 N N . TYR A 1 281 ? 11.228 1.913 2.638 1.00 81.00 281 TYR A N 1
ATOM 2255 C CA . TYR A 1 281 ? 10.284 1.138 1.847 1.00 81.00 281 TYR A CA 1
ATOM 2256 C C . TYR A 1 281 ? 9.748 1.952 0.662 1.00 81.00 281 TYR A C 1
ATOM 2258 O O . TYR A 1 281 ? 9.711 3.187 0.705 1.00 81.00 281 TYR A O 1
ATOM 2266 N N . PRO A 1 282 ? 9.302 1.292 -0.423 1.00 75.06 282 PRO A N 1
ATOM 2267 C CA . PRO A 1 282 ? 8.775 2.006 -1.574 1.00 75.06 282 PRO A CA 1
ATOM 2268 C C . PRO A 1 282 ? 7.559 2.871 -1.228 1.00 75.06 282 PRO A C 1
ATOM 2270 O O . PRO A 1 282 ? 6.677 2.465 -0.473 1.00 75.06 282 PRO A O 1
ATOM 2273 N N . LYS A 1 283 ? 7.446 4.050 -1.847 1.00 75.88 283 LYS A N 1
ATOM 2274 C CA . LYS A 1 283 ? 6.342 4.996 -1.580 1.00 75.88 283 LYS A CA 1
ATOM 2275 C C . LYS A 1 283 ? 4.947 4.444 -1.894 1.00 75.88 283 LYS A C 1
ATOM 2277 O O . LYS A 1 283 ? 3.966 4.964 -1.359 1.00 75.88 283 LYS A O 1
ATOM 2282 N N . TRP A 1 284 ? 4.869 3.420 -2.746 1.00 73.75 284 TRP A N 1
ATOM 2283 C CA . TRP A 1 284 ? 3.638 2.717 -3.111 1.00 73.75 284 TRP A CA 1
ATOM 2284 C C . TRP A 1 284 ? 3.245 1.591 -2.144 1.00 73.75 284 TRP A C 1
ATOM 2286 O O . TRP A 1 284 ? 2.263 0.900 -2.396 1.00 73.75 284 TRP A O 1
ATOM 2296 N N . THR A 1 285 ? 3.997 1.386 -1.059 1.00 77.25 285 THR A N 1
ATOM 2297 C CA . THR A 1 285 ? 3.666 0.392 -0.028 1.00 77.25 285 THR A CA 1
ATOM 2298 C C . THR A 1 285 ? 2.236 0.602 0.466 1.00 77.25 285 THR A C 1
ATOM 2300 O O . THR A 1 285 ? 1.876 1.700 0.902 1.00 77.25 285 THR A O 1
ATOM 2303 N N . CYS A 1 286 ? 1.417 -0.450 0.394 1.00 79.75 286 CYS A N 1
ATOM 2304 C CA . CYS A 1 286 ? 0.020 -0.384 0.803 1.00 79.75 286 CYS A CA 1
ATOM 2305 C C . CYS A 1 286 ? -0.073 -0.179 2.316 1.00 79.75 286 CYS A C 1
ATOM 2307 O O . CYS A 1 286 ? 0.569 -0.896 3.088 1.00 79.75 286 CYS A O 1
ATOM 2309 N N . VAL A 1 287 ? -0.927 0.754 2.739 1.00 90.44 287 VAL A N 1
ATOM 2310 C CA . VAL A 1 287 ? -1.212 1.000 4.156 1.00 90.44 287 VAL A CA 1
ATOM 2311 C C . VAL A 1 287 ? -2.693 0.768 4.416 1.00 90.44 287 VAL A C 1
ATOM 2313 O O . VAL A 1 287 ? -3.545 1.381 3.769 1.00 90.44 287 VAL A O 1
ATOM 2316 N N . THR A 1 288 ? -2.998 -0.086 5.389 1.00 89.44 288 THR A N 1
ATOM 2317 C CA . THR A 1 288 ? -4.362 -0.325 5.869 1.00 89.44 288 THR A CA 1
ATOM 2318 C C . THR A 1 288 ? -4.466 0.060 7.340 1.00 89.44 288 THR A C 1
ATOM 2320 O O . THR A 1 288 ? -3.852 -0.578 8.193 1.00 89.44 288 THR A O 1
ATOM 2323 N N . ARG A 1 289 ? -5.280 1.064 7.669 1.00 92.50 289 ARG A N 1
ATOM 2324 C CA . ARG A 1 289 ? -5.618 1.382 9.062 1.00 92.50 289 ARG A CA 1
ATOM 2325 C C . ARG A 1 289 ? -6.795 0.535 9.512 1.00 92.50 289 ARG A C 1
ATOM 2327 O O . ARG A 1 289 ? -7.875 0.592 8.925 1.00 92.50 289 ARG A O 1
ATOM 2334 N N . VAL A 1 290 ? -6.586 -0.202 10.591 1.00 88.25 290 VAL A N 1
ATOM 2335 C CA . VAL A 1 290 ? -7.542 -1.099 11.229 1.00 88.25 290 VAL A CA 1
ATOM 2336 C C . VAL A 1 290 ? -7.823 -0.586 12.635 1.00 88.25 290 VAL A C 1
ATOM 2338 O O . VAL A 1 290 ? -6.906 -0.224 13.358 1.00 88.25 290 VAL A O 1
ATOM 2341 N N . ILE A 1 291 ? -9.085 -0.563 13.040 1.00 87.44 291 ILE A N 1
ATOM 2342 C CA . ILE A 1 291 ? -9.464 -0.192 14.405 1.00 87.44 291 ILE A CA 1
ATOM 2343 C C . ILE A 1 291 ? -9.654 -1.435 15.270 1.00 87.44 291 ILE A C 1
ATOM 2345 O O . ILE A 1 291 ? -10.065 -2.492 14.779 1.00 87.44 291 ILE A O 1
ATOM 2349 N N . ASP A 1 292 ? -9.416 -1.279 16.563 1.00 89.50 292 ASP A N 1
ATOM 2350 C CA . ASP A 1 292 ? -9.754 -2.254 17.594 1.00 89.50 292 ASP A CA 1
ATOM 2351 C C . ASP A 1 292 ? -11.228 -2.690 17.515 1.00 89.50 292 ASP A C 1
ATOM 2353 O O . ASP A 1 292 ? -12.156 -1.875 17.540 1.00 89.50 292 ASP A O 1
ATOM 2357 N N . GLY A 1 293 ? -11.449 -3.995 17.365 1.00 79.12 293 GLY A N 1
ATOM 2358 C CA . GLY A 1 293 ? -12.763 -4.605 17.152 1.00 79.12 293 GLY A CA 1
ATOM 2359 C C . GLY A 1 293 ? -13.289 -4.526 15.711 1.00 79.12 293 GLY A C 1
ATOM 2360 O O . GLY A 1 293 ? -14.322 -5.133 15.407 1.00 79.12 293 GLY A O 1
ATOM 2361 N N . GLY A 1 294 ? -12.596 -3.815 14.817 1.00 73.69 294 GLY A N 1
ATOM 2362 C CA . GLY A 1 294 ? -12.880 -3.709 13.382 1.00 73.69 294 GLY A CA 1
ATOM 2363 C C . GLY A 1 294 ? -11.968 -4.570 12.505 1.00 73.69 294 GLY A C 1
ATOM 2364 O O . GLY A 1 294 ? -11.948 -4.409 11.283 1.00 73.69 294 GLY A O 1
ATOM 2365 N N . GLU A 1 295 ? -11.195 -5.486 13.092 1.00 82.12 295 GLU A N 1
ATOM 2366 C CA . GLU A 1 295 ? -10.154 -6.203 12.367 1.00 82.12 295 GLU A CA 1
ATOM 2367 C C . GLU A 1 295 ? -10.733 -7.219 11.379 1.00 82.12 295 GLU A C 1
ATOM 2369 O O . GLU A 1 295 ? -11.623 -8.026 11.683 1.00 82.12 295 GLU A O 1
ATOM 2374 N N . ASN A 1 296 ? -10.186 -7.205 10.166 1.00 69.69 296 ASN A N 1
ATOM 2375 C CA . ASN A 1 296 ? -10.575 -8.117 9.101 1.00 69.69 296 ASN A CA 1
ATOM 2376 C C . ASN A 1 296 ? -9.746 -9.417 9.150 1.00 69.69 296 ASN A C 1
ATOM 2378 O O . ASN A 1 296 ? -8.723 -9.510 9.828 1.00 69.69 296 ASN A O 1
ATOM 2382 N N . SER A 1 297 ? -10.173 -10.444 8.412 1.00 65.25 297 SER A N 1
ATOM 2383 C CA . SER A 1 297 ? -9.475 -11.738 8.381 1.00 65.25 297 SER A CA 1
ATOM 2384 C C . SER A 1 297 ? -8.032 -11.650 7.866 1.00 65.25 297 SER A C 1
ATOM 2386 O O . SER A 1 297 ? -7.231 -12.516 8.202 1.00 65.25 297 SER A O 1
ATOM 2388 N N . ILE A 1 298 ? -7.701 -10.622 7.075 1.00 71.19 298 ILE A N 1
ATOM 2389 C CA . ILE A 1 298 ? -6.354 -10.419 6.528 1.00 71.19 298 ILE A CA 1
ATOM 2390 C C . ILE A 1 298 ? -5.401 -9.976 7.639 1.00 71.19 298 ILE A C 1
ATOM 2392 O O . ILE A 1 298 ? -4.306 -10.511 7.724 1.00 71.19 298 ILE A O 1
ATOM 2396 N N . PHE A 1 299 ? -5.824 -9.082 8.530 1.00 79.12 299 PHE A N 1
ATOM 2397 C CA . PHE A 1 299 ? -5.032 -8.694 9.698 1.00 79.12 299 PHE A CA 1
ATOM 2398 C C . PHE A 1 299 ? -4.927 -9.840 10.718 1.00 79.12 299 PHE A C 1
ATOM 2400 O O . PHE A 1 299 ? -3.843 -10.195 11.176 1.00 79.12 299 PHE A O 1
ATOM 2407 N N . LYS A 1 300 ? -6.059 -10.484 11.035 1.00 78.50 300 LYS A N 1
ATOM 2408 C CA . LYS A 1 300 ? -6.132 -11.515 12.088 1.00 78.50 300 LYS A CA 1
ATOM 2409 C C . LYS A 1 300 ? -5.248 -12.733 11.823 1.00 78.50 300 LYS A C 1
ATOM 2411 O O . LYS A 1 300 ? -4.804 -13.367 12.773 1.00 78.50 300 LYS A O 1
ATOM 2416 N N . GLN A 1 301 ? -4.982 -13.064 10.556 1.00 73.12 301 GLN A N 1
ATOM 2417 C CA . GLN A 1 301 ? -4.197 -14.251 10.187 1.00 73.12 301 GLN A CA 1
ATOM 2418 C C . GLN A 1 301 ? -2.753 -14.228 10.720 1.00 73.12 301 GLN A C 1
ATOM 2420 O O . GLN A 1 301 ? -2.102 -15.273 10.752 1.00 73.12 301 GLN A O 1
ATOM 2425 N N . PHE A 1 302 ? -2.244 -13.053 11.104 1.00 81.75 302 PHE A N 1
ATOM 2426 C CA . PHE A 1 302 ? -0.879 -12.882 11.601 1.00 81.75 302 PHE A CA 1
ATOM 2427 C C . PHE A 1 302 ? -0.729 -13.181 13.098 1.00 81.75 302 PHE A C 1
ATOM 2429 O O . PHE A 1 302 ? 0.395 -13.232 13.592 1.00 81.75 302 PHE A O 1
ATOM 2436 N N . PHE A 1 303 ? -1.832 -13.454 13.802 1.00 83.94 303 PHE A N 1
ATOM 2437 C CA . PHE A 1 303 ? -1.859 -13.729 15.237 1.00 83.94 303 PHE A CA 1
ATOM 2438 C C . PHE A 1 303 ? -2.351 -15.157 15.507 1.00 83.94 303 PHE A C 1
ATOM 2440 O O . PHE A 1 303 ? -3.306 -15.625 14.886 1.00 83.94 303 PHE A O 1
ATOM 2447 N N . VAL A 1 304 ? -1.714 -15.871 16.441 1.00 75.19 304 VAL A N 1
ATOM 2448 C CA . VAL A 1 304 ? -1.997 -17.306 16.675 1.00 75.19 304 VAL A CA 1
ATOM 2449 C C . VAL A 1 304 ? -3.250 -17.590 17.508 1.00 75.19 304 VAL A C 1
ATOM 2451 O O . VAL A 1 304 ? -3.750 -18.712 17.490 1.00 75.19 304 VAL A O 1
ATOM 2454 N N . SER A 1 305 ? -3.774 -16.599 18.229 1.00 69.44 305 SER A N 1
ATOM 2455 C CA . SER A 1 305 ? -4.905 -16.758 19.148 1.00 69.44 305 SER A CA 1
ATOM 2456 C C . SER A 1 305 ? -5.797 -15.521 19.117 1.00 69.44 305 SER A C 1
ATOM 2458 O O . SER A 1 305 ? -5.674 -14.631 19.952 1.00 69.44 305 SER A O 1
ATOM 2460 N N . TRP A 1 306 ? -6.692 -15.450 18.126 1.00 78.00 306 TRP A N 1
ATOM 2461 C CA . TRP A 1 306 ? -7.660 -14.358 18.035 1.00 78.00 306 TRP A CA 1
ATOM 2462 C C . TRP A 1 306 ? -8.954 -14.711 18.783 1.00 78.00 306 TRP A C 1
ATOM 2464 O O . TRP A 1 306 ? -9.584 -15.720 18.452 1.00 78.00 306 TRP A O 1
ATOM 2474 N N . PRO A 1 307 ? -9.403 -13.910 19.767 1.00 74.94 307 PRO A N 1
ATOM 2475 C CA . PRO A 1 307 ? -10.632 -14.204 20.488 1.00 74.94 307 PRO A CA 1
ATOM 2476 C C . PRO A 1 307 ? -11.851 -14.065 19.565 1.00 74.94 307 PRO A C 1
ATOM 24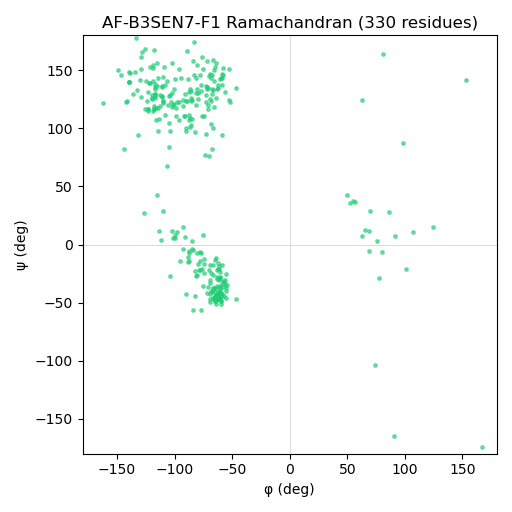78 O O . PRO A 1 307 ? -12.046 -13.040 18.907 1.00 74.94 307 PRO A O 1
ATOM 2481 N N . ASN A 1 308 ? -12.718 -15.082 19.549 1.00 53.56 308 ASN A N 1
ATOM 2482 C CA . ASN A 1 308 ? -14.027 -15.027 18.892 1.00 53.56 308 ASN A CA 1
ATOM 2483 C C . ASN A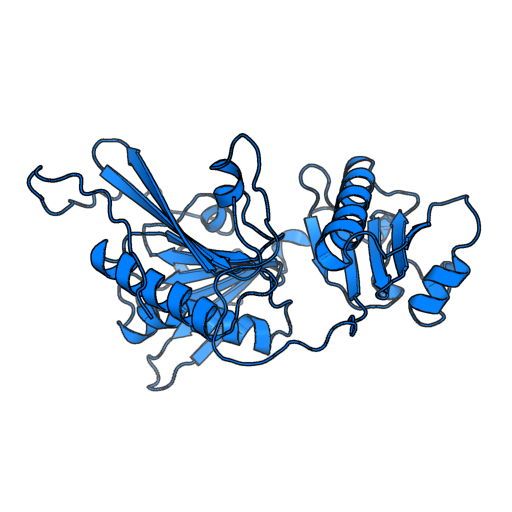 1 308 ? -14.954 -14.081 19.669 1.00 53.56 308 ASN A C 1
ATOM 2485 O O . ASN A 1 308 ? -15.828 -14.514 20.420 1.00 53.56 308 ASN A O 1
ATOM 2489 N N . ARG A 1 309 ? -14.756 -12.770 19.532 1.00 51.06 309 ARG A N 1
ATOM 2490 C CA . ARG A 1 309 ? -15.673 -11.790 20.111 1.00 51.06 309 ARG A CA 1
ATOM 2491 C C . ARG A 1 309 ? -16.842 -11.564 19.150 1.00 51.06 309 ARG A C 1
ATOM 2493 O O . ARG A 1 309 ? -16.703 -10.897 18.129 1.00 51.06 309 ARG A O 1
ATOM 2500 N N . ASN A 1 310 ? -18.018 -12.076 19.510 1.00 35.38 310 ASN A N 1
ATOM 2501 C CA . ASN A 1 310 ? -19.295 -11.555 19.017 1.00 35.38 310 ASN A CA 1
ATOM 2502 C C . ASN A 1 310 ? -19.487 -10.147 19.605 1.00 35.38 310 ASN A C 1
ATOM 2504 O O . ASN A 1 310 ? -20.130 -9.993 20.641 1.00 35.38 310 ASN A O 1
ATOM 2508 N N . ILE A 1 311 ? -18.887 -9.113 19.005 1.00 39.09 311 ILE A N 1
ATOM 2509 C CA . ILE A 1 311 ? -19.052 -7.743 19.510 1.00 39.09 311 ILE A CA 1
ATOM 2510 C C . ILE A 1 311 ? -20.373 -7.166 18.989 1.00 39.09 311 ILE A C 1
ATOM 2512 O O . ILE A 1 311 ? -20.479 -6.638 17.875 1.00 39.09 311 ILE A O 1
ATOM 2516 N N . LEU A 1 312 ? -21.386 -7.274 19.849 1.00 31.97 312 LEU A N 1
ATOM 2517 C CA . LEU A 1 312 ? -22.593 -6.457 19.864 1.00 31.97 312 LEU A CA 1
ATOM 2518 C C . LEU A 1 312 ? -22.184 -4.983 20.029 1.00 31.97 312 LEU A C 1
ATOM 2520 O O . LEU A 1 312 ? -21.992 -4.512 21.144 1.00 31.97 312 LEU A O 1
ATOM 2524 N N . VAL A 1 313 ? -22.033 -4.250 18.926 1.00 34.94 313 VAL A N 1
ATOM 2525 C CA . VAL A 1 313 ? -21.961 -2.780 18.976 1.00 34.94 313 VAL A CA 1
ATOM 2526 C C . VAL A 1 313 ? -23.346 -2.258 18.629 1.00 34.94 313 VAL A C 1
ATOM 2528 O O . VAL A 1 313 ? -23.801 -2.420 17.494 1.00 34.94 313 VAL A O 1
ATOM 2531 N N . ALA A 1 314 ? -24.026 -1.678 19.617 1.00 27.92 314 ALA A N 1
ATOM 2532 C CA . ALA A 1 314 ? -25.257 -0.934 19.406 1.00 27.92 314 ALA A CA 1
ATOM 2533 C C . ALA A 1 314 ? -24.940 0.321 18.579 1.00 27.92 314 ALA A C 1
ATOM 2535 O O . ALA A 1 314 ? -24.147 1.159 18.998 1.00 27.92 314 ALA A O 1
ATOM 2536 N N . ALA A 1 315 ? -25.538 0.431 17.393 1.00 32.25 315 ALA A N 1
ATOM 2537 C CA . ALA A 1 315 ? -25.448 1.635 16.576 1.00 32.25 315 ALA A CA 1
ATOM 2538 C C . ALA A 1 315 ? -26.398 2.723 17.121 1.00 32.25 315 ALA A C 1
ATOM 2540 O O . ALA A 1 315 ? -27.500 2.387 17.576 1.00 32.25 315 ALA A O 1
ATOM 2541 N N . PRO A 1 316 ? -26.035 4.017 17.040 1.00 34.09 316 PRO A N 1
ATOM 2542 C CA . PRO A 1 316 ? -26.980 5.097 17.283 1.00 34.09 316 PRO A CA 1
ATOM 2543 C C . PRO A 1 316 ? -28.108 5.044 16.242 1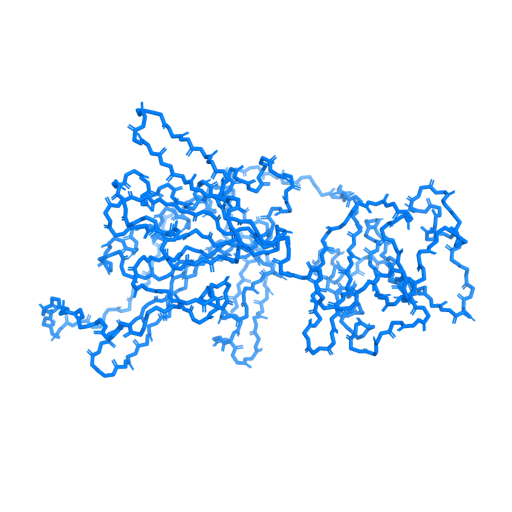.00 34.09 316 PRO A C 1
ATOM 2545 O O . PRO A 1 316 ? -27.875 4.809 15.055 1.00 34.09 316 PRO A O 1
ATOM 2548 N N . LYS A 1 317 ? -29.352 5.245 16.687 1.00 28.14 317 LYS A N 1
ATOM 2549 C CA . LYS A 1 317 ? -30.521 5.320 15.802 1.00 28.14 317 LYS A CA 1
ATOM 2550 C C . LYS A 1 317 ? -30.468 6.626 15.007 1.00 28.14 317 LYS A C 1
ATOM 2552 O O . LYS A 1 317 ? -30.557 7.687 15.612 1.00 28.14 317 LYS A O 1
ATOM 2557 N N . TYR A 1 318 ? -30.431 6.546 13.677 1.00 33.31 318 TYR A N 1
ATOM 2558 C CA . TYR A 1 318 ? -30.750 7.680 12.807 1.00 33.31 318 TYR A CA 1
ATOM 2559 C C . TYR A 1 318 ? -31.974 7.376 11.945 1.00 33.31 318 TYR A C 1
ATOM 2561 O O . TYR A 1 318 ? -32.115 6.282 11.393 1.00 33.31 318 TYR A O 1
ATOM 2569 N N . SER A 1 319 ? -32.886 8.351 11.893 1.00 29.03 319 SER A N 1
ATOM 2570 C CA . SER A 1 319 ? -34.140 8.298 11.150 1.00 29.03 319 SER A CA 1
ATOM 2571 C C . SER A 1 319 ? -33.891 8.363 9.649 1.00 29.03 319 SER A C 1
ATOM 2573 O O . SER A 1 319 ? -33.137 9.198 9.155 1.00 29.03 319 SER A O 1
ATOM 2575 N N . SER A 1 320 ? -34.577 7.490 8.925 1.00 34.09 320 SER A N 1
ATOM 2576 C CA . SER A 1 320 ? -34.597 7.426 7.472 1.00 34.09 320 SER A CA 1
ATOM 2577 C C . SER A 1 320 ? -35.268 8.658 6.864 1.00 34.09 320 SER A C 1
ATOM 2579 O O . SER A 1 320 ? -36.493 8.706 6.767 1.00 34.09 320 SER A O 1
ATOM 2581 N N . SER A 1 321 ? -34.472 9.614 6.397 1.00 31.34 321 SER A N 1
ATOM 2582 C CA . SER A 1 321 ? -34.910 10.579 5.387 1.00 31.34 321 SER A CA 1
ATOM 2583 C C . SER A 1 321 ? -33.701 11.259 4.741 1.00 31.34 321 SER A C 1
ATOM 2585 O O . SER A 1 321 ? -32.921 11.909 5.428 1.00 31.34 321 SER A O 1
ATOM 2587 N N . ASN A 1 322 ? -33.624 11.112 3.413 1.00 30.41 322 ASN A N 1
ATOM 2588 C CA . ASN A 1 322 ? -32.761 11.785 2.429 1.00 30.41 322 ASN A CA 1
ATOM 2589 C C . ASN A 1 322 ? -31.504 11.020 1.980 1.00 30.41 322 ASN A C 1
ATOM 2591 O O . ASN A 1 322 ? -30.395 11.213 2.466 1.00 30.41 322 ASN A O 1
ATOM 2595 N N . ILE A 1 323 ? -31.696 10.195 0.944 1.00 33.50 323 ILE A N 1
ATOM 2596 C CA . ILE A 1 323 ? -30.637 9.784 0.016 1.00 33.50 323 ILE A CA 1
ATOM 2597 C C . ILE A 1 323 ? -30.336 11.007 -0.861 1.00 33.50 323 ILE A C 1
ATOM 2599 O O . ILE A 1 323 ? -31.050 11.277 -1.824 1.00 33.50 323 ILE A O 1
ATOM 2603 N N . GLY A 1 324 ? -29.321 11.782 -0.484 1.00 29.14 324 GLY A N 1
ATOM 2604 C CA . GLY A 1 324 ? -28.772 12.855 -1.306 1.00 29.14 324 GLY A CA 1
ATOM 2605 C C . GLY A 1 324 ? -27.613 12.333 -2.148 1.00 29.14 324 GLY A C 1
ATOM 2606 O O . GLY A 1 324 ? -26.655 11.775 -1.616 1.00 29.14 324 GLY A O 1
ATOM 2607 N N . LYS A 1 325 ? -27.693 12.512 -3.465 1.00 26.94 325 LYS A N 1
ATOM 2608 C CA . LYS A 1 325 ? -26.544 12.398 -4.364 1.00 26.94 325 LYS A CA 1
ATOM 2609 C C . LYS A 1 325 ? -25.711 13.667 -4.155 1.00 26.94 325 LYS A C 1
ATOM 2611 O O . LYS A 1 325 ? -26.184 14.750 -4.481 1.00 26.94 325 LYS A O 1
ATOM 2616 N N . VAL A 1 326 ? -24.530 13.553 -3.552 1.00 28.28 326 VAL A N 1
ATOM 2617 C CA . VAL A 1 326 ? -23.624 14.698 -3.382 1.00 28.28 326 VAL A CA 1
ATOM 2618 C C . VAL A 1 326 ? -22.709 14.745 -4.600 1.00 28.28 326 VAL A C 1
ATOM 2620 O O . VAL A 1 326 ? -21.766 13.966 -4.709 1.00 28.28 326 VAL A O 1
ATOM 2623 N N . GLU A 1 327 ? -23.031 15.621 -5.547 1.00 24.56 327 GLU A N 1
ATOM 2624 C CA . GLU A 1 327 ? -22.096 16.066 -6.580 1.00 24.56 327 GLU A CA 1
ATOM 2625 C C . GLU A 1 327 ? -21.391 17.311 -6.036 1.00 24.56 327 GLU A C 1
ATOM 2627 O O . GLU A 1 327 ? -22.015 18.351 -5.840 1.00 24.56 327 GLU A O 1
ATOM 2632 N N . ILE A 1 328 ? -20.099 17.186 -5.734 1.00 30.80 328 ILE A N 1
ATOM 2633 C CA . ILE A 1 328 ? -19.258 18.319 -5.345 1.00 30.80 328 ILE A CA 1
ATOM 2634 C C . ILE A 1 328 ? -18.756 18.939 -6.651 1.00 30.80 328 ILE A C 1
ATOM 2636 O O . ILE A 1 328 ? -17.889 18.369 -7.310 1.00 30.80 328 ILE A O 1
ATOM 2640 N N . HIS A 1 329 ? -19.343 20.065 -7.058 1.00 25.55 329 HIS A N 1
ATOM 2641 C CA . HIS A 1 329 ? -18.726 20.952 -8.043 1.00 25.55 329 HIS A CA 1
ATOM 2642 C C . HIS A 1 329 ? -17.705 21.821 -7.312 1.00 25.55 329 HIS A C 1
ATOM 2644 O O . HIS A 1 329 ? -18.053 22.540 -6.377 1.00 25.55 329 HIS A O 1
ATOM 2650 N N . ILE A 1 330 ? -16.445 21.718 -7.725 1.00 31.47 330 ILE A N 1
ATOM 2651 C CA . ILE A 1 330 ? -15.392 22.645 -7.325 1.00 31.47 330 ILE A CA 1
ATOM 2652 C C . ILE A 1 330 ? -15.460 23.795 -8.332 1.00 31.47 330 ILE A C 1
ATOM 2654 O O . ILE A 1 330 ? -15.031 23.638 -9.473 1.00 31.47 330 ILE A O 1
ATOM 2658 N N . GLU A 1 331 ? -16.064 24.915 -7.942 1.00 26.52 331 GLU A N 1
ATOM 2659 C CA . GLU A 1 331 ? -15.805 26.190 -8.614 1.00 26.52 331 GLU A CA 1
ATOM 2660 C C . GLU A 1 331 ? -14.477 26.731 -8.072 1.00 26.52 331 GLU A C 1
ATOM 2662 O O . GLU A 1 331 ? -14.292 26.807 -6.855 1.00 26.52 331 GLU A O 1
ATOM 2667 N N . ILE A 1 332 ? -13.547 27.027 -8.984 1.00 36.69 332 ILE A N 1
ATOM 2668 C CA . ILE A 1 332 ? -12.304 27.757 -8.702 1.00 36.69 332 ILE A CA 1
ATOM 2669 C C . ILE A 1 332 ? -12.580 29.248 -8.865 1.00 36.69 332 ILE A C 1
ATOM 2671 O O . ILE A 1 332 ? -13.197 29.603 -9.898 1.00 36.69 332 ILE A O 1
#

Sequence (332 aa):
KFHNGDSYICLSTKKQNNKLSWDIHFWLGETTSQDEAGVAAYKTVELDELLGGSPVQYREIQNHESRKFLSYFKQGVRYIEGGVESGFKKVQRGVYEKKLFHIKGKRLVRIYSVEVNVTSLNDGDCFILDDGKKIYCWCGKDSRRTERIKAMEVARSIRDDERGGKAKIYIIDDGVDPDSKFFEALGGFNRDQVLSAEAVDDDVSSKKDIHLYRISDASGDLEMTQVDERPLKYEHLDHNDSFILDIRGNEIFVWVGSKCTTAEKTNAMSQAATFIEKFNYPKWTCVTRVIDGGENSIFKQFFVSWPNRNILVAAPKYSSSNIGKVEIHIEI